Protein AF-A0A7S4JLF8-F1 (afdb_monomer_lite)

Structure (mmCIF, N/CA/C/O backbone):
data_AF-A0A7S4JLF8-F1
#
_entry.id   AF-A0A7S4JLF8-F1
#
loop_
_atom_site.group_PDB
_atom_site.id
_atom_site.type_symbol
_atom_site.label_atom_id
_atom_site.label_alt_id
_atom_site.label_comp_id
_atom_site.label_asym_id
_atom_site.label_entity_id
_atom_site.label_seq_id
_atom_site.pdbx_PDB_ins_code
_atom_site.Cartn_x
_atom_site.Cartn_y
_atom_site.Cartn_z
_atom_site.occupancy
_atom_site.B_iso_or_equiv
_atom_site.auth_seq_id
_atom_site.auth_comp_id
_atom_site.auth_asym_id
_atom_site.auth_atom_id
_atom_site.pdbx_PDB_model_num
ATOM 1 N N . MET A 1 1 ? -6.163 5.816 18.951 1.00 64.12 1 MET A N 1
ATOM 2 C CA . MET A 1 1 ? -6.573 6.235 17.585 1.00 64.12 1 MET A CA 1
ATOM 3 C C . MET A 1 1 ? -5.531 7.131 16.908 1.00 64.12 1 MET A C 1
ATOM 5 O O . MET A 1 1 ? -5.159 6.844 15.779 1.00 64.12 1 MET A O 1
ATOM 9 N N . VAL A 1 2 ? -4.998 8.147 17.600 1.00 71.62 2 VAL A N 1
ATOM 10 C CA . VAL A 1 2 ? -3.956 9.062 17.079 1.00 71.62 2 VAL A CA 1
ATOM 11 C C . VAL A 1 2 ? -2.697 8.337 16.573 1.00 71.62 2 VAL A C 1
ATOM 13 O O . VAL A 1 2 ? -2.230 8.627 15.476 1.00 71.62 2 VAL A O 1
ATOM 16 N N . GLN A 1 3 ? -2.211 7.322 17.299 1.00 75.50 3 GLN A N 1
ATOM 17 C CA . GLN A 1 3 ? -1.030 6.534 16.907 1.00 75.50 3 GLN A CA 1
ATOM 18 C C . GLN A 1 3 ? -1.170 5.860 15.529 1.00 75.50 3 GLN A C 1
ATOM 20 O O . GLN A 1 3 ? -0.199 5.786 14.782 1.00 75.50 3 GLN A O 1
ATOM 25 N N . ARG A 1 4 ? -2.385 5.429 15.153 1.00 78.56 4 ARG A N 1
ATOM 26 C CA . ARG A 1 4 ? -2.659 4.833 13.834 1.00 78.56 4 ARG A CA 1
ATOM 27 C C . ARG A 1 4 ? -2.454 5.851 12.713 1.00 78.56 4 ARG A C 1
ATOM 29 O O . ARG A 1 4 ? -1.849 5.534 11.699 1.00 78.56 4 ARG A O 1
ATOM 36 N N . PHE A 1 5 ? -2.948 7.075 12.899 1.00 83.06 5 PHE A N 1
ATOM 37 C CA . PHE A 1 5 ? -2.795 8.140 11.909 1.00 83.06 5 PHE A CA 1
ATOM 38 C C . PHE A 1 5 ? -1.334 8.575 11.772 1.00 83.06 5 PHE A C 1
ATOM 40 O O . PHE A 1 5 ? -0.860 8.717 10.650 1.00 83.06 5 PHE A O 1
ATOM 47 N N . ALA A 1 6 ? -0.606 8.697 12.885 1.00 83.31 6 ALA A N 1
ATOM 48 C CA . ALA A 1 6 ? 0.820 9.018 12.865 1.00 83.31 6 ALA A CA 1
ATOM 49 C C . ALA A 1 6 ? 1.645 7.941 12.137 1.00 83.31 6 ALA A C 1
ATOM 51 O O . ALA A 1 6 ? 2.430 8.264 11.249 1.00 83.31 6 ALA A O 1
ATOM 52 N N . SER A 1 7 ? 1.417 6.660 12.453 1.00 86.69 7 SER A N 1
ATOM 53 C CA . SER A 1 7 ? 2.091 5.542 11.781 1.00 86.69 7 SER A CA 1
ATOM 54 C C . SER A 1 7 ? 1.806 5.523 10.276 1.00 86.69 7 SER A C 1
ATOM 56 O O . SER A 1 7 ? 2.741 5.414 9.484 1.00 86.69 7 SER A O 1
ATOM 58 N N . ASN A 1 8 ? 0.547 5.724 9.877 1.00 87.81 8 ASN A N 1
ATOM 59 C CA . ASN A 1 8 ? 0.170 5.798 8.467 1.00 87.81 8 ASN A CA 1
ATOM 60 C C . ASN A 1 8 ? 0.845 6.976 7.749 1.00 87.81 8 ASN A C 1
ATOM 62 O O . ASN A 1 8 ? 1.339 6.797 6.642 1.00 87.81 8 ASN A O 1
ATOM 66 N N . MET A 1 9 ? 0.905 8.166 8.359 1.00 88.69 9 MET A N 1
ATOM 67 C CA . MET A 1 9 ? 1.581 9.320 7.748 1.00 88.69 9 MET A CA 1
ATOM 68 C C . MET A 1 9 ? 3.075 9.062 7.542 1.00 88.69 9 MET A C 1
ATOM 70 O O . MET A 1 9 ? 3.583 9.330 6.457 1.00 88.69 9 MET A O 1
ATOM 74 N N . VAL A 1 10 ? 3.765 8.512 8.547 1.00 90.31 10 VAL A N 1
ATOM 75 C CA . VAL A 1 10 ? 5.198 8.186 8.445 1.00 90.31 10 VAL A CA 1
ATOM 76 C C . VAL A 1 10 ? 5.435 7.146 7.354 1.00 90.31 10 VAL A C 1
ATOM 78 O O . VAL A 1 10 ? 6.298 7.339 6.502 1.00 90.31 10 VAL A O 1
ATOM 81 N N . PHE A 1 11 ? 4.642 6.075 7.337 1.00 90.44 11 PHE A N 1
ATOM 82 C CA . PHE A 1 11 ? 4.745 5.033 6.321 1.00 90.44 11 PHE A CA 1
ATOM 83 C C . PHE A 1 11 ? 4.559 5.592 4.902 1.00 90.44 11 PHE A C 1
ATOM 85 O O . PHE A 1 11 ? 5.391 5.358 4.027 1.00 90.44 11 PHE A O 1
ATOM 92 N N . MET A 1 12 ? 3.516 6.396 4.684 1.00 92.50 12 MET A N 1
ATOM 93 C CA . MET A 1 12 ? 3.249 6.992 3.373 1.00 92.50 12 MET A CA 1
ATOM 94 C C . MET A 1 12 ? 4.298 8.032 2.967 1.00 92.50 12 MET A C 1
ATOM 96 O O . MET A 1 12 ? 4.613 8.143 1.786 1.00 92.50 12 MET A O 1
ATOM 100 N N . ALA A 1 13 ? 4.877 8.766 3.922 1.00 91.44 13 ALA A N 1
ATOM 101 C CA . ALA A 1 13 ? 5.979 9.686 3.654 1.00 91.44 13 ALA A CA 1
ATOM 102 C C . ALA A 1 13 ? 7.255 8.947 3.213 1.00 91.44 13 ALA A C 1
ATOM 104 O O . ALA A 1 13 ? 7.956 9.426 2.324 1.00 91.44 13 ALA A O 1
ATOM 105 N N . LEU A 1 14 ? 7.538 7.770 3.783 1.00 93.12 14 LEU A N 1
ATOM 106 C CA . LEU A 1 14 ? 8.664 6.925 3.366 1.00 93.12 14 LEU A CA 1
ATOM 107 C C . LEU A 1 14 ? 8.467 6.350 1.955 1.00 93.12 14 LEU A C 1
ATOM 109 O O . LEU A 1 14 ? 9.414 6.336 1.165 1.00 93.12 14 LEU A O 1
ATOM 113 N N . LEU A 1 15 ? 7.246 5.914 1.623 1.00 92.44 15 LEU A N 1
ATOM 114 C CA . LEU A 1 15 ? 6.911 5.477 0.263 1.00 92.44 15 LEU A CA 1
ATOM 115 C C . LEU A 1 15 ? 7.061 6.625 -0.736 1.00 92.44 15 LEU A C 1
ATOM 117 O O . LEU A 1 15 ? 7.763 6.477 -1.731 1.00 92.44 15 LEU A O 1
ATOM 121 N N . LEU A 1 16 ? 6.505 7.797 -0.419 1.00 94.12 16 LEU A N 1
ATOM 122 C CA . LEU A 1 16 ? 6.650 8.989 -1.251 1.00 94.12 16 LEU A CA 1
ATOM 123 C C . LEU A 1 16 ? 8.121 9.378 -1.441 1.00 94.12 16 LEU A C 1
ATOM 125 O O . LEU A 1 16 ? 8.534 9.700 -2.551 1.00 94.12 16 LEU A O 1
ATOM 129 N N . GLY A 1 17 ? 8.923 9.334 -0.373 1.00 94.75 17 GLY A N 1
ATOM 130 C CA . GLY A 1 17 ? 10.359 9.600 -0.443 1.00 94.75 17 GLY A CA 1
ATOM 131 C C . GLY A 1 17 ? 11.084 8.632 -1.379 1.00 94.75 17 GLY A C 1
ATOM 132 O O . GLY A 1 17 ? 11.958 9.051 -2.135 1.00 94.75 17 GLY A O 1
ATOM 133 N N . SER A 1 18 ? 10.680 7.362 -1.377 1.00 93.81 18 SER A N 1
ATOM 134 C CA . SER A 1 18 ? 11.224 6.332 -2.267 1.00 93.81 18 SER A CA 1
ATOM 135 C C . SER A 1 18 ? 10.820 6.570 -3.726 1.00 93.81 18 SER A C 1
ATOM 137 O O . SER A 1 18 ? 11.680 6.523 -4.605 1.00 93.81 18 SER A O 1
ATOM 139 N N . ASP A 1 19 ? 9.551 6.901 -3.981 1.00 94.19 19 ASP A N 1
ATOM 140 C CA . ASP A 1 19 ? 9.057 7.230 -5.324 1.00 94.19 19 ASP A CA 1
ATOM 141 C C . ASP A 1 19 ? 9.796 8.451 -5.905 1.00 94.19 19 ASP A C 1
ATOM 143 O O . ASP A 1 19 ? 10.286 8.416 -7.036 1.00 94.19 19 ASP A O 1
ATOM 147 N N .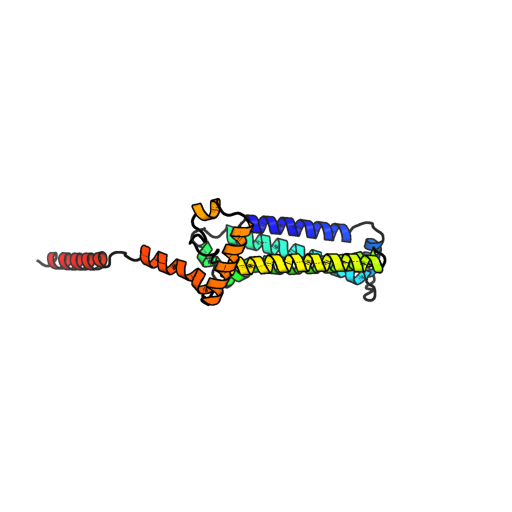 VAL A 1 20 ? 9.950 9.516 -5.104 1.00 95.12 20 VAL A N 1
ATOM 148 C CA . VAL A 1 20 ? 10.709 10.725 -5.474 1.00 95.12 20 VAL A CA 1
ATOM 149 C C . VAL A 1 20 ? 12.173 10.379 -5.744 1.00 95.12 20 VAL A C 1
ATOM 151 O O . VAL A 1 20 ? 12.736 10.825 -6.746 1.00 95.12 20 VAL A O 1
ATOM 154 N N . ALA A 1 21 ? 12.796 9.569 -4.886 1.00 94.56 21 ALA A N 1
ATOM 155 C CA . ALA A 1 21 ? 14.187 9.167 -5.057 1.00 94.56 21 ALA A CA 1
ATOM 156 C C . ALA A 1 21 ? 14.403 8.395 -6.365 1.00 94.56 21 ALA A C 1
ATOM 158 O O . ALA A 1 21 ? 15.374 8.666 -7.070 1.00 94.56 21 ALA A O 1
ATOM 159 N N . VAL A 1 22 ? 13.502 7.479 -6.732 1.00 93.19 22 VAL A N 1
ATOM 160 C CA . VAL A 1 22 ? 13.600 6.734 -7.998 1.00 93.19 22 VAL A CA 1
ATOM 161 C C . VAL A 1 22 ? 13.336 7.633 -9.201 1.00 93.19 22 VAL A C 1
ATOM 163 O O . VAL A 1 22 ? 14.097 7.578 -10.175 1.00 93.19 22 VAL A O 1
ATOM 166 N N . LEU A 1 23 ? 12.313 8.490 -9.127 1.00 92.25 23 LEU A N 1
ATOM 167 C CA . LEU A 1 23 ? 11.948 9.384 -10.223 1.00 92.25 23 LEU A CA 1
ATOM 168 C C . LEU A 1 23 ? 13.054 10.391 -10.544 1.00 92.25 23 LEU A C 1
ATOM 170 O O . LEU A 1 23 ? 13.269 10.679 -11.719 1.00 92.25 23 LEU A O 1
ATOM 174 N N . PHE A 1 24 ? 13.767 10.899 -9.536 1.00 93.44 24 PHE A N 1
ATOM 175 C CA . PHE A 1 24 ? 14.836 11.896 -9.697 1.00 93.44 24 PHE A CA 1
ATOM 176 C C . PHE A 1 24 ? 16.252 11.323 -9.564 1.00 93.44 24 PHE A C 1
ATOM 178 O O . PHE A 1 24 ? 17.228 12.073 -9.581 1.00 93.44 24 PHE A O 1
ATOM 185 N N . SER A 1 25 ? 16.396 10.000 -9.480 1.00 94.12 25 SER A N 1
ATOM 186 C CA . SER A 1 25 ? 17.711 9.362 -9.464 1.00 94.12 25 SER A CA 1
ATOM 187 C C . SER A 1 25 ? 18.467 9.648 -10.774 1.00 94.12 25 SER A C 1
ATOM 189 O O . SER A 1 25 ? 17.873 9.548 -11.856 1.00 94.12 25 SER A O 1
ATOM 191 N N . PRO A 1 26 ? 19.777 9.959 -10.721 1.00 92.69 26 PRO A N 1
ATOM 192 C CA . PRO A 1 26 ? 20.621 10.123 -11.906 1.00 92.69 26 PRO A CA 1
ATOM 193 C C . PRO A 1 26 ? 21.027 8.780 -12.542 1.00 92.69 26 PRO A C 1
ATOM 195 O O . PRO A 1 26 ? 21.916 8.737 -13.389 1.00 92.69 26 PRO A O 1
ATOM 198 N N . SER A 1 27 ? 20.424 7.663 -12.122 1.00 91.88 27 SER A N 1
ATOM 199 C CA . SER A 1 27 ? 20.689 6.355 -12.720 1.00 91.88 27 SER A CA 1
ATOM 200 C C . SER A 1 27 ? 20.228 6.294 -14.183 1.00 91.88 27 SER A C 1
ATOM 202 O O . SER A 1 27 ? 19.223 6.901 -14.552 1.00 91.88 27 SER A O 1
ATOM 204 N N . ASN A 1 28 ? 20.944 5.525 -15.010 1.00 91.25 28 ASN A N 1
ATOM 205 C CA . ASN A 1 28 ? 20.617 5.352 -16.429 1.00 91.25 28 ASN A CA 1
ATOM 206 C C . ASN A 1 28 ? 19.163 4.854 -16.649 1.00 91.25 28 ASN A C 1
ATOM 208 O O . ASN A 1 28 ? 18.444 5.491 -17.416 1.00 91.25 28 ASN A O 1
ATOM 212 N N . PRO A 1 29 ? 18.656 3.837 -15.914 1.00 90.69 29 PRO A N 1
ATOM 213 C CA . PRO A 1 29 ? 17.257 3.414 -16.034 1.00 90.69 29 PRO A CA 1
ATOM 214 C C . PRO A 1 29 ? 16.250 4.533 -15.728 1.00 90.69 29 PRO A C 1
ATOM 216 O O . PRO A 1 29 ? 15.287 4.717 -16.469 1.00 90.69 29 PRO A O 1
ATOM 219 N N . SER A 1 30 ? 16.486 5.323 -14.674 1.00 91.00 30 SER A N 1
ATOM 220 C CA . SER A 1 30 ? 15.607 6.444 -14.315 1.00 91.00 30 SER A CA 1
ATOM 221 C C . SER A 1 30 ? 15.634 7.569 -15.355 1.00 91.00 30 SER A C 1
ATOM 223 O O . SER A 1 30 ? 14.601 8.177 -15.624 1.00 91.00 30 SER A O 1
ATOM 225 N N . GLU A 1 31 ? 16.792 7.855 -15.952 1.00 93.88 31 GLU A N 1
ATOM 226 C CA . GLU A 1 31 ? 16.917 8.860 -17.013 1.00 93.88 31 GLU A CA 1
ATOM 227 C C . GLU A 1 31 ? 16.198 8.414 -18.294 1.00 93.88 31 GLU A C 1
ATOM 229 O O . GLU A 1 31 ? 15.399 9.179 -18.833 1.00 93.88 31 GLU A O 1
ATOM 234 N N . ILE A 1 32 ? 16.388 7.161 -18.729 1.00 93.12 32 ILE A N 1
ATOM 235 C CA . ILE A 1 32 ? 15.659 6.590 -19.874 1.00 93.12 32 ILE A CA 1
ATOM 236 C C . ILE A 1 32 ? 14.152 6.649 -19.616 1.00 93.12 32 ILE A C 1
ATOM 238 O O . ILE A 1 32 ? 13.405 7.140 -20.457 1.00 93.12 32 ILE A O 1
ATOM 242 N N . MET A 1 33 ? 13.702 6.221 -18.437 1.00 94.62 33 MET A N 1
ATOM 243 C CA . MET A 1 33 ? 12.299 6.292 -18.026 1.00 94.62 33 MET A CA 1
ATOM 244 C C . MET A 1 33 ? 11.728 7.714 -18.153 1.00 94.62 33 MET A C 1
ATOM 246 O O . MET A 1 33 ? 10.672 7.898 -18.765 1.00 94.62 33 MET A O 1
ATOM 250 N N . ARG A 1 34 ? 12.432 8.737 -17.641 1.00 94.25 34 ARG A N 1
ATOM 251 C CA . ARG A 1 34 ? 12.020 10.147 -17.781 1.00 94.25 34 ARG A CA 1
ATOM 252 C C . ARG A 1 34 ? 11.956 10.585 -19.244 1.00 94.25 34 ARG A C 1
ATOM 254 O O . ARG A 1 34 ? 10.983 11.220 -19.645 1.00 94.25 34 ARG A O 1
ATOM 261 N N . GLN A 1 35 ? 12.952 10.228 -20.051 1.00 95.19 35 GLN A N 1
ATOM 262 C CA . GLN A 1 35 ? 12.983 10.577 -21.473 1.00 95.19 35 GLN A CA 1
ATOM 263 C C . GLN A 1 35 ? 11.827 9.930 -22.245 1.00 95.19 35 GLN A C 1
ATOM 265 O O . GLN A 1 35 ? 11.167 10.610 -23.030 1.00 95.19 35 GLN A O 1
ATOM 270 N N . ARG A 1 36 ? 11.520 8.652 -21.985 1.00 94.06 36 ARG A N 1
ATOM 271 C CA . ARG A 1 36 ? 10.393 7.944 -22.619 1.00 94.06 36 ARG A CA 1
ATOM 272 C C . ARG A 1 36 ? 9.039 8.517 -22.209 1.00 94.06 36 ARG A C 1
ATOM 274 O O . ARG A 1 36 ? 8.147 8.597 -23.053 1.00 94.06 36 ARG A O 1
ATOM 281 N N . LEU A 1 37 ? 8.893 8.959 -20.956 1.00 92.12 37 LEU A N 1
ATOM 282 C CA . LEU A 1 37 ? 7.710 9.695 -20.498 1.00 92.12 37 LEU A CA 1
ATOM 283 C C . LEU A 1 37 ? 7.517 11.003 -21.273 1.00 92.12 37 LEU A C 1
ATOM 285 O O . LEU A 1 37 ? 6.412 11.269 -21.740 1.00 92.12 37 LEU A O 1
ATOM 289 N N . VAL A 1 38 ? 8.584 11.789 -21.445 1.00 95.62 38 VAL A N 1
ATOM 290 C CA . VAL A 1 38 ? 8.546 13.051 -22.206 1.00 95.62 38 VAL A CA 1
ATOM 291 C C . VAL A 1 38 ? 8.262 12.802 -23.690 1.00 95.62 38 VAL A C 1
ATOM 293 O O . VAL A 1 38 ? 7.506 13.551 -24.303 1.00 95.62 38 VAL A O 1
ATOM 296 N N . ALA A 1 39 ? 8.832 11.740 -24.260 1.00 95.25 39 ALA A N 1
ATOM 297 C CA . ALA A 1 39 ? 8.641 11.366 -25.658 1.00 95.25 39 ALA A CA 1
ATOM 298 C C . ALA A 1 39 ? 7.259 10.750 -25.957 1.00 95.25 39 ALA A C 1
ATOM 300 O O . ALA A 1 39 ? 6.879 10.654 -27.122 1.00 95.25 39 ALA A O 1
ATOM 301 N N . GLY A 1 40 ? 6.499 10.330 -24.937 1.00 92.75 40 GLY A N 1
ATOM 302 C CA . GLY A 1 40 ? 5.184 9.704 -25.118 1.00 92.75 40 GLY A CA 1
ATOM 303 C C . GLY A 1 40 ? 5.242 8.287 -25.703 1.00 92.75 40 GLY A C 1
ATOM 304 O O . GLY A 1 40 ? 4.314 7.850 -26.381 1.00 92.75 40 GLY A O 1
ATOM 305 N N . GLU A 1 41 ? 6.326 7.544 -25.468 1.00 92.69 41 GLU A N 1
ATOM 306 C CA . GLU A 1 41 ? 6.532 6.216 -26.060 1.00 92.69 41 GLU A CA 1
ATOM 307 C C . GLU A 1 41 ? 5.807 5.095 -25.295 1.00 92.69 41 GLU A C 1
ATOM 309 O O . GLU A 1 41 ? 6.419 4.274 -24.604 1.00 92.69 41 GLU A O 1
ATOM 314 N N . HIS A 1 42 ? 4.487 5.013 -25.474 1.00 92.69 42 HIS A N 1
ATOM 315 C CA . HIS A 1 42 ? 3.600 4.067 -24.778 1.00 92.69 42 HIS A CA 1
ATOM 316 C C . HIS A 1 42 ? 3.914 2.572 -24.991 1.00 92.69 42 HIS A C 1
ATOM 318 O O . HIS A 1 42 ? 3.386 1.726 -24.273 1.00 92.69 42 HIS A O 1
ATOM 324 N N . GLY A 1 43 ? 4.740 2.221 -25.980 1.00 92.44 43 GLY A N 1
ATOM 325 C CA . GLY A 1 43 ? 5.117 0.831 -26.267 1.00 92.44 43 GLY A CA 1
ATOM 326 C C . GLY A 1 43 ? 6.236 0.282 -25.378 1.00 92.44 43 GLY A C 1
ATOM 327 O O . GLY A 1 43 ? 6.504 -0.916 -25.416 1.00 92.44 43 GLY A O 1
ATOM 328 N N . THR A 1 44 ? 6.905 1.135 -24.598 1.00 93.25 44 THR A N 1
ATOM 329 C CA . THR A 1 44 ? 8.076 0.743 -23.801 1.00 93.25 44 THR A CA 1
ATOM 330 C C . THR A 1 44 ? 7.700 0.444 -22.355 1.00 93.25 44 THR A C 1
ATOM 332 O O . THR A 1 44 ? 6.844 1.107 -21.768 1.00 93.25 44 THR A O 1
ATOM 335 N N . LEU A 1 45 ? 8.356 -0.550 -21.754 1.00 91.94 45 LEU A N 1
ATOM 336 C CA . LEU A 1 45 ? 8.146 -0.882 -20.343 1.00 91.94 45 LEU A CA 1
ATOM 337 C C . LEU A 1 45 ? 8.621 0.259 -19.426 1.00 91.94 45 LEU A C 1
ATOM 339 O O . LEU A 1 45 ? 7.990 0.520 -18.403 1.00 91.94 45 LEU A O 1
ATOM 343 N N . ASP A 1 46 ? 9.653 0.997 -19.847 1.00 93.56 46 ASP A N 1
ATOM 344 C CA . ASP A 1 46 ? 10.157 2.190 -19.161 1.00 93.56 46 ASP A CA 1
ATOM 345 C C . ASP A 1 46 ? 9.082 3.280 -19.034 1.00 93.56 46 ASP A C 1
ATOM 347 O O . ASP A 1 46 ? 8.915 3.856 -17.960 1.00 93.56 46 ASP A O 1
ATOM 351 N N . PHE A 1 47 ? 8.293 3.526 -20.090 1.00 93.56 47 PHE A N 1
ATOM 352 C CA . PHE A 1 47 ? 7.182 4.483 -20.037 1.00 93.56 47 PHE A CA 1
ATOM 353 C C . PHE A 1 47 ? 6.162 4.102 -18.957 1.00 93.56 47 PHE A C 1
ATOM 355 O O . PHE A 1 47 ? 5.774 4.939 -18.140 1.00 93.56 47 PHE A O 1
ATOM 362 N N . TRP A 1 48 ? 5.744 2.833 -18.927 1.00 93.75 48 TRP A N 1
ATOM 363 C CA . TRP A 1 48 ? 4.760 2.356 -17.954 1.00 93.75 48 TRP A CA 1
ATOM 364 C C . TRP A 1 48 ? 5.303 2.384 -16.529 1.00 93.75 48 TRP A C 1
ATOM 366 O O . TRP A 1 48 ? 4.590 2.824 -15.628 1.00 93.75 48 TRP A O 1
ATOM 376 N N . ALA A 1 49 ? 6.562 1.988 -16.320 1.00 93.12 49 ALA A N 1
ATOM 377 C CA . ALA A 1 49 ? 7.213 2.091 -15.017 1.00 93.12 49 ALA A CA 1
ATOM 378 C C . ALA A 1 49 ? 7.193 3.540 -14.507 1.00 93.12 49 ALA A C 1
ATOM 380 O O . ALA A 1 49 ? 6.734 3.795 -13.393 1.00 93.12 49 ALA A O 1
ATOM 381 N N . GLY A 1 50 ? 7.580 4.498 -15.354 1.00 91.81 50 GLY A N 1
ATOM 382 C CA . GLY A 1 50 ? 7.552 5.918 -15.012 1.00 91.81 50 GLY A CA 1
ATOM 383 C C . GLY A 1 50 ? 6.149 6.449 -14.722 1.00 91.81 50 GLY A C 1
ATOM 384 O O . GLY A 1 50 ? 5.955 7.192 -13.760 1.00 91.81 50 GLY A O 1
ATOM 385 N N . LEU A 1 51 ? 5.149 6.035 -15.504 1.00 93.94 51 LEU A N 1
ATOM 386 C CA . LEU A 1 51 ? 3.763 6.446 -15.292 1.00 93.94 51 LEU A CA 1
ATOM 387 C C . LEU A 1 51 ? 3.238 5.948 -13.939 1.00 93.94 51 LEU A C 1
ATOM 389 O O . LEU A 1 51 ? 2.636 6.722 -13.192 1.00 93.94 51 LEU A O 1
ATOM 393 N N . PHE A 1 52 ? 3.487 4.681 -13.596 1.00 94.06 52 PHE A N 1
ATOM 394 C CA . PHE A 1 52 ? 3.051 4.121 -12.316 1.00 94.06 52 PHE A CA 1
ATOM 395 C C . PHE A 1 52 ? 3.801 4.712 -11.113 1.00 94.06 52 PHE A C 1
ATOM 397 O O . PHE A 1 52 ? 3.185 4.847 -10.055 1.00 94.06 52 PHE A O 1
ATOM 404 N N . VAL A 1 53 ? 5.064 5.137 -11.262 1.00 94.25 53 VAL A N 1
ATOM 405 C CA . VAL A 1 53 ? 5.766 5.931 -10.233 1.00 94.25 53 VAL A CA 1
ATOM 406 C C . VAL A 1 53 ? 5.036 7.258 -9.997 1.00 94.25 53 VAL A C 1
ATOM 408 O O . VAL A 1 53 ? 4.718 7.589 -8.856 1.00 94.25 53 VAL A O 1
ATOM 411 N N . CYS A 1 54 ? 4.675 7.991 -11.055 1.00 94.44 54 CYS A N 1
ATOM 412 C CA . CYS A 1 54 ? 3.927 9.249 -10.928 1.00 94.44 54 CYS A CA 1
ATOM 413 C C . CYS A 1 54 ? 2.546 9.054 -10.273 1.00 94.44 54 CYS A C 1
ATOM 415 O O . CYS A 1 54 ? 2.151 9.837 -9.404 1.00 94.44 54 CYS A O 1
ATOM 417 N N . ILE A 1 55 ? 1.818 7.998 -10.655 1.00 94.62 55 ILE A N 1
ATOM 418 C CA . ILE A 1 55 ? 0.533 7.635 -10.034 1.00 94.62 55 ILE A CA 1
ATOM 419 C C . ILE A 1 55 ? 0.736 7.290 -8.550 1.00 94.62 55 ILE A C 1
ATOM 421 O O . ILE A 1 55 ? -0.030 7.761 -7.708 1.00 94.62 55 ILE A O 1
ATOM 425 N N . SER A 1 56 ? 1.782 6.526 -8.215 1.00 94.88 56 SER A N 1
ATOM 426 C CA . SER A 1 56 ? 2.132 6.169 -6.833 1.00 94.88 56 SER A CA 1
ATOM 427 C C . SER A 1 56 ? 2.402 7.409 -5.979 1.00 94.88 56 SER A C 1
ATOM 429 O O . SER A 1 56 ? 1.810 7.554 -4.906 1.00 94.88 56 SER A O 1
ATOM 431 N N . MET A 1 57 ? 3.183 8.366 -6.494 1.00 93.75 57 MET A N 1
ATOM 432 C CA . MET A 1 57 ? 3.444 9.640 -5.815 1.00 93.75 57 MET A CA 1
ATOM 433 C C . MET A 1 57 ? 2.153 10.410 -5.529 1.00 93.75 57 MET A C 1
ATOM 435 O O . MET A 1 57 ? 1.940 10.879 -4.408 1.00 93.75 57 MET A O 1
ATOM 439 N N . PHE A 1 58 ? 1.274 10.524 -6.528 1.00 95.38 58 PHE A N 1
ATOM 440 C CA . PHE A 1 58 ? -0.006 11.211 -6.375 1.00 95.38 58 PHE A CA 1
ATOM 441 C C . PHE A 1 58 ? -0.889 10.535 -5.318 1.00 95.38 58 PHE A C 1
ATOM 443 O O . PHE A 1 58 ? -1.407 11.206 -4.423 1.00 95.38 58 PHE A O 1
ATOM 450 N N . LEU A 1 59 ? -1.008 9.204 -5.360 1.00 93.44 59 LEU A N 1
ATOM 451 C CA . LEU A 1 59 ? -1.763 8.441 -4.365 1.00 93.44 59 LEU A CA 1
ATOM 452 C C . LEU A 1 59 ? -1.174 8.597 -2.958 1.00 93.44 59 LEU A C 1
ATOM 454 O O . LEU A 1 59 ? -1.936 8.736 -1.996 1.00 93.44 59 LEU A O 1
ATOM 458 N N . CYS A 1 60 ? 0.154 8.636 -2.818 1.00 92.31 60 CYS A N 1
ATOM 459 C CA . CYS A 1 60 ? 0.803 8.887 -1.534 1.00 92.31 60 CYS A CA 1
ATOM 460 C C . CYS A 1 60 ? 0.457 10.275 -0.979 1.00 92.31 60 CYS A C 1
ATOM 462 O O . CYS A 1 60 ? 0.066 10.383 0.185 1.00 92.31 60 CYS A O 1
ATOM 464 N N . LEU A 1 61 ? 0.506 11.321 -1.810 1.00 93.00 61 LEU A N 1
ATOM 465 C CA . LEU A 1 61 ? 0.108 12.679 -1.418 1.00 93.00 61 LEU A CA 1
ATOM 466 C C . LEU A 1 61 ? -1.369 12.749 -1.009 1.00 93.00 61 LEU A C 1
ATOM 468 O O . LEU A 1 61 ? -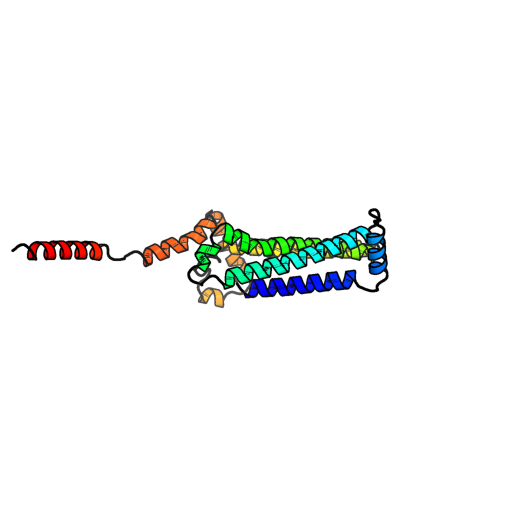1.685 13.261 0.067 1.00 93.00 61 LEU A O 1
ATOM 472 N N . CYS A 1 62 ? -2.273 12.178 -1.812 1.00 93.25 62 CYS A N 1
ATOM 473 C CA . CYS A 1 62 ? -3.695 12.093 -1.472 1.00 93.25 62 CYS A CA 1
ATOM 474 C C . CYS A 1 62 ? -3.923 11.355 -0.150 1.00 93.25 62 CYS A C 1
ATOM 476 O O . CYS A 1 62 ? -4.770 11.757 0.647 1.00 93.25 62 CYS A O 1
ATOM 478 N N . THR A 1 63 ? -3.152 10.300 0.107 1.00 91.50 63 THR A N 1
ATOM 479 C CA . THR A 1 63 ? -3.243 9.532 1.349 1.00 91.50 63 THR A CA 1
ATOM 480 C C . THR A 1 63 ? -2.788 10.341 2.555 1.00 91.50 63 THR A C 1
ATOM 482 O O . THR A 1 63 ? -3.466 10.325 3.584 1.00 91.50 63 THR A O 1
ATOM 485 N N . ILE A 1 64 ? -1.664 11.053 2.450 1.00 91.12 64 ILE A N 1
ATOM 486 C CA . ILE A 1 64 ? -1.159 11.916 3.524 1.00 91.12 64 ILE A CA 1
ATOM 487 C C . ILE A 1 64 ? -2.200 12.991 3.849 1.00 91.12 64 ILE A C 1
ATOM 489 O O . ILE A 1 64 ? -2.564 13.149 5.015 1.00 91.12 64 ILE A O 1
ATOM 493 N N . LEU A 1 65 ? -2.754 13.650 2.825 1.00 92.75 65 LEU A N 1
ATOM 494 C CA . LEU A 1 65 ? -3.815 14.646 2.989 1.00 92.75 65 LEU A CA 1
ATOM 495 C C . LEU A 1 65 ? -5.062 14.046 3.648 1.00 92.75 65 LEU A C 1
ATOM 497 O O . LEU A 1 65 ? -5.520 14.562 4.663 1.00 92.75 65 LEU A O 1
ATOM 501 N N . ALA A 1 66 ? -5.570 12.917 3.145 1.00 91.19 66 ALA A N 1
ATOM 502 C CA . ALA A 1 66 ? -6.740 12.253 3.719 1.00 91.19 66 ALA A CA 1
ATOM 503 C C . ALA A 1 66 ? -6.508 11.833 5.181 1.00 91.19 66 ALA A C 1
ATOM 505 O O . ALA A 1 66 ? -7.392 11.989 6.023 1.00 91.19 66 ALA A O 1
ATOM 506 N N . THR A 1 67 ? -5.315 11.325 5.498 1.00 89.94 67 THR A N 1
ATOM 507 C CA . THR A 1 67 ? -4.932 10.908 6.855 1.00 89.94 67 THR A CA 1
ATOM 508 C C . THR A 1 67 ? -4.858 12.112 7.792 1.00 89.94 67 THR A C 1
ATOM 510 O O . THR A 1 67 ? -5.360 12.037 8.914 1.00 89.94 67 THR A O 1
ATOM 513 N N . PHE A 1 68 ? -4.286 13.227 7.331 1.00 90.56 68 PHE A N 1
ATOM 514 C CA . PHE A 1 68 ? -4.211 14.476 8.085 1.00 90.56 68 PHE A CA 1
ATOM 515 C C . PHE A 1 68 ? -5.599 15.074 8.338 1.00 90.56 68 PHE A C 1
ATOM 517 O O . PHE A 1 68 ? -5.928 15.390 9.481 1.00 90.56 68 PHE A O 1
ATOM 524 N N . THR A 1 69 ? -6.450 15.152 7.312 1.00 90.88 69 THR A N 1
ATOM 525 C CA . THR A 1 69 ? -7.827 15.649 7.443 1.00 90.88 69 THR A CA 1
ATOM 526 C C . THR A 1 69 ? -8.654 14.773 8.383 1.00 90.88 69 THR A C 1
ATOM 528 O O . THR A 1 69 ? -9.321 15.296 9.274 1.00 90.88 69 THR A O 1
ATOM 531 N N . ALA A 1 70 ? -8.582 13.444 8.242 1.00 88.06 70 ALA A N 1
ATOM 532 C CA . ALA A 1 70 ? -9.292 12.523 9.129 1.00 88.06 70 ALA A CA 1
ATOM 533 C C . ALA A 1 70 ? -8.828 12.671 10.585 1.00 88.06 70 ALA A C 1
ATOM 535 O O . ALA A 1 70 ? -9.654 12.722 11.496 1.00 88.06 70 ALA A O 1
ATOM 536 N N . TRP A 1 71 ? -7.517 12.788 10.810 1.00 89.50 71 TRP A N 1
ATOM 537 C CA . TRP A 1 71 ? -6.964 13.024 12.140 1.00 89.50 71 TRP A CA 1
ATOM 538 C C . TRP A 1 71 ? -7.424 14.361 12.736 1.00 89.50 71 TRP A C 1
ATOM 540 O O . TRP A 1 71 ? -7.838 14.384 13.896 1.00 89.50 71 TRP A O 1
ATOM 550 N N . ALA A 1 72 ? -7.395 15.449 11.961 1.00 88.06 72 ALA A N 1
ATOM 551 C CA . ALA A 1 72 ? -7.802 16.776 12.420 1.00 88.06 72 ALA A CA 1
ATOM 552 C C . ALA A 1 72 ? -9.279 16.801 12.841 1.00 88.06 72 ALA A C 1
ATOM 554 O O . ALA A 1 72 ? -9.602 17.294 13.920 1.00 88.06 72 ALA A O 1
ATOM 555 N N . ILE A 1 73 ? -10.160 16.197 12.034 1.00 86.81 73 ILE A N 1
ATOM 556 C CA . ILE A 1 73 ? -11.590 16.089 12.350 1.00 86.81 73 ILE A CA 1
ATOM 557 C C . ILE A 1 73 ? -11.791 15.280 13.634 1.00 86.81 73 ILE A C 1
ATOM 559 O O . ILE A 1 73 ? -12.472 15.740 14.542 1.00 86.81 73 ILE A O 1
ATOM 563 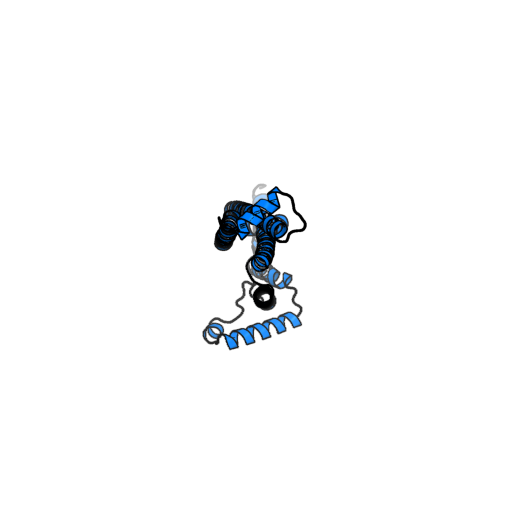N N . ILE A 1 74 ? -11.174 14.100 13.746 1.00 85.94 74 ILE A N 1
ATOM 564 C CA . ILE A 1 74 ? -11.337 13.231 14.925 1.00 85.94 74 ILE A CA 1
ATOM 565 C C . ILE A 1 74 ? -10.788 13.895 16.192 1.00 85.94 74 ILE A C 1
ATOM 567 O O . ILE A 1 74 ? -11.372 13.738 17.259 1.00 85.94 74 ILE A O 1
ATOM 571 N N . SER A 1 75 ? -9.695 14.650 16.080 1.00 86.12 75 SER A N 1
ATOM 572 C CA . SER A 1 75 ? -9.086 15.350 17.218 1.00 86.12 75 SER A CA 1
ATOM 573 C C . SER A 1 75 ? -9.909 16.553 17.687 1.00 86.12 75 SER A C 1
ATOM 575 O O . SER A 1 75 ? -9.764 16.972 18.831 1.00 86.12 75 SER A O 1
ATOM 577 N N . ALA A 1 76 ? -10.776 17.100 16.829 1.00 86.88 76 ALA A N 1
ATOM 578 C CA . ALA A 1 76 ? -11.683 18.193 17.175 1.00 86.88 76 ALA A CA 1
ATOM 579 C C . ALA A 1 76 ? -12.974 17.718 17.870 1.00 86.88 76 ALA A C 1
ATOM 581 O O . ALA A 1 76 ? -13.692 18.532 18.449 1.00 86.88 76 ALA A O 1
ATOM 582 N N . VAL A 1 77 ? -13.294 16.420 17.818 1.00 86.94 77 VAL A N 1
ATOM 583 C CA . VAL A 1 77 ? -14.499 15.869 18.452 1.00 86.94 77 VAL A CA 1
ATOM 584 C C . VAL A 1 77 ? -14.216 15.543 19.920 1.00 86.94 77 VAL A C 1
ATOM 586 O O . VAL A 1 77 ? -13.235 14.874 20.239 1.00 86.94 77 VAL A O 1
ATOM 589 N N . SER A 1 78 ? -15.093 15.985 20.829 1.00 85.31 78 SER A N 1
ATOM 590 C CA . SER A 1 78 ? -14.982 15.649 22.253 1.00 85.31 78 SER A CA 1
ATOM 591 C C . SER A 1 78 ? -15.129 14.141 22.482 1.00 85.31 78 SER A C 1
ATOM 593 O O . SER A 1 78 ? -15.900 13.472 21.792 1.00 85.31 78 SER A O 1
ATOM 595 N N . GLY A 1 79 ? -14.422 13.594 23.477 1.00 80.25 79 GLY A N 1
ATOM 596 C CA . GLY A 1 79 ? -14.457 12.156 23.781 1.00 80.25 79 GLY A CA 1
ATOM 597 C C . GLY A 1 79 ? -15.868 11.612 24.041 1.00 80.25 79 GLY A C 1
ATOM 598 O O . GLY A 1 79 ? -16.173 10.494 23.638 1.00 80.25 79 GLY A O 1
ATOM 599 N N . GLU A 1 80 ? -16.745 12.436 24.619 1.00 81.94 80 GLU A N 1
ATOM 600 C CA . GLU A 1 80 ? -18.154 12.113 24.889 1.00 81.94 80 GLU A CA 1
ATOM 601 C C . GLU A 1 80 ? -18.988 11.952 23.606 1.00 81.94 80 GLU A C 1
ATOM 603 O O . GLU A 1 80 ? -19.858 11.087 23.531 1.00 81.94 80 GLU A O 1
ATOM 608 N N . ASN A 1 81 ? -18.692 12.737 22.563 1.00 79.50 81 ASN A N 1
ATOM 609 C CA . ASN A 1 81 ? -19.432 12.725 21.296 1.00 79.50 81 ASN A CA 1
ATOM 610 C C . ASN A 1 81 ? -18.762 11.862 20.212 1.00 79.50 81 ASN A C 1
ATOM 612 O O . ASN A 1 81 ? -19.398 11.509 19.214 1.00 79.50 81 ASN A O 1
ATOM 616 N N . ALA A 1 82 ? -17.489 11.499 20.398 1.00 76.50 82 ALA A N 1
ATOM 617 C CA . ALA A 1 82 ? -16.683 10.776 19.416 1.00 76.50 82 ALA A CA 1
ATOM 618 C C . ALA A 1 82 ? -17.305 9.437 19.012 1.00 76.50 82 ALA A C 1
ATOM 620 O O . ALA A 1 82 ? -17.306 9.083 17.834 1.00 76.50 82 ALA A O 1
ATOM 621 N N . HIS A 1 83 ? -17.887 8.709 19.965 1.00 76.88 83 HIS A N 1
ATOM 622 C CA . HIS A 1 83 ? -18.522 7.420 19.693 1.00 76.88 83 HIS A CA 1
ATOM 623 C C . HIS A 1 83 ? -19.746 7.548 18.778 1.00 76.88 83 HIS A C 1
ATOM 625 O O . HIS A 1 83 ? -19.870 6.792 17.814 1.00 76.88 83 HIS A O 1
ATOM 631 N N . CYS A 1 84 ? -20.592 8.556 19.011 1.00 77.19 84 CYS A N 1
ATOM 632 C CA . CYS A 1 84 ? -21.768 8.831 18.185 1.00 77.19 84 CYS A CA 1
ATOM 633 C C . CYS A 1 84 ? -21.365 9.237 16.757 1.00 77.19 84 CYS A C 1
ATOM 635 O O . CYS A 1 84 ? -21.863 8.679 15.775 1.00 77.19 84 CYS A O 1
ATOM 637 N N . VAL A 1 85 ? -20.391 10.145 16.630 1.00 78.88 85 VAL A N 1
ATOM 638 C CA . VAL A 1 85 ? -19.914 10.634 15.327 1.00 78.88 85 VAL A CA 1
ATOM 639 C C . VAL A 1 85 ? -19.230 9.523 14.528 1.00 78.88 85 VAL A C 1
ATOM 641 O O . VAL A 1 85 ? -19.509 9.372 13.341 1.00 78.88 85 VAL A O 1
ATOM 644 N N . ILE A 1 86 ? -18.383 8.701 15.153 1.00 80.00 86 ILE A N 1
ATOM 645 C CA . ILE A 1 86 ? -17.658 7.618 14.466 1.00 80.00 86 ILE A CA 1
ATOM 646 C C . ILE A 1 86 ? -18.596 6.475 14.053 1.00 80.00 86 ILE A C 1
ATOM 648 O O . ILE A 1 86 ? -18.367 5.856 13.014 1.00 80.00 86 ILE A O 1
ATOM 652 N N . ARG A 1 87 ? -19.665 6.213 14.820 1.00 78.56 87 ARG A N 1
ATOM 653 C CA . ARG A 1 87 ? -20.689 5.215 14.458 1.00 78.56 87 ARG A CA 1
ATOM 654 C C . ARG A 1 87 ? -21.622 5.673 13.337 1.00 78.56 87 ARG A C 1
ATOM 656 O O . ARG A 1 87 ? -22.268 4.829 12.718 1.00 78.56 87 ARG A O 1
ATOM 663 N N . SER A 1 88 ? -21.702 6.973 13.055 1.00 85.75 88 SER A N 1
ATOM 664 C CA . SER A 1 88 ? -22.466 7.462 11.906 1.00 85.75 88 SER A CA 1
ATOM 665 C C . SER A 1 88 ? -21.892 6.911 10.593 1.00 85.75 88 SER A C 1
ATOM 667 O O . SER A 1 88 ? -20.683 6.716 10.461 1.00 85.75 88 SER A O 1
ATOM 669 N N . SER A 1 89 ? -22.742 6.684 9.589 1.00 85.19 89 SER A N 1
ATOM 670 C CA . SER A 1 89 ? -22.302 6.191 8.273 1.00 85.19 89 SER A CA 1
ATOM 671 C C . SER A 1 89 ? -21.246 7.102 7.635 1.00 85.19 89 SER A C 1
ATOM 673 O O . SER A 1 89 ? -20.295 6.617 7.020 1.00 85.19 89 SER A O 1
ATOM 675 N N . ILE A 1 90 ? -21.375 8.418 7.836 1.00 87.19 90 ILE A N 1
ATOM 676 C CA . ILE A 1 90 ? -20.432 9.414 7.325 1.00 87.19 90 ILE A CA 1
ATOM 677 C C . ILE A 1 90 ? -19.100 9.389 8.087 1.00 87.19 90 ILE A C 1
ATOM 679 O O . ILE A 1 90 ? -18.044 9.436 7.458 1.00 87.19 90 ILE A O 1
ATOM 683 N N . GLY A 1 91 ? -19.125 9.225 9.414 1.00 84.31 91 GLY A N 1
ATOM 684 C CA . GLY A 1 91 ? -17.920 9.079 10.236 1.00 84.31 91 GLY A CA 1
ATOM 685 C C . GLY A 1 91 ? -17.177 7.774 9.957 1.00 84.31 91 GLY A C 1
ATOM 686 O O . GLY A 1 91 ? -15.948 7.765 9.839 1.00 84.31 91 GLY A O 1
ATOM 687 N N . LEU A 1 92 ? -17.908 6.679 9.748 1.00 83.50 92 LEU A N 1
ATOM 688 C CA . LEU A 1 92 ? -17.328 5.402 9.343 1.00 83.50 92 LEU A CA 1
ATOM 689 C C . LEU A 1 92 ? -16.662 5.514 7.964 1.00 83.50 92 LEU A C 1
ATOM 691 O O . LEU A 1 92 ? -15.536 5.056 7.780 1.00 83.50 92 LEU A O 1
ATOM 695 N N . HIS A 1 93 ? -17.312 6.172 7.003 1.00 86.69 93 HIS A N 1
ATOM 696 C CA . HIS A 1 93 ? -16.714 6.392 5.689 1.00 86.69 93 HIS A CA 1
ATOM 697 C C . HIS A 1 93 ? -15.454 7.270 5.772 1.00 86.69 93 HIS A C 1
ATOM 699 O O . HIS A 1 93 ? -14.409 6.897 5.236 1.00 86.69 93 HIS A O 1
ATOM 705 N N . ALA A 1 94 ? -15.515 8.383 6.509 1.00 86.19 94 ALA A N 1
ATOM 706 C CA . ALA A 1 94 ? -14.388 9.297 6.692 1.00 86.19 94 ALA A CA 1
ATOM 707 C C . ALA A 1 94 ? -13.188 8.628 7.390 1.00 86.19 94 ALA A C 1
ATOM 709 O O . ALA A 1 94 ? -12.041 8.850 7.007 1.00 86.19 94 ALA A O 1
ATOM 710 N N . THR A 1 95 ? -13.433 7.763 8.379 1.00 84.12 95 THR A N 1
ATOM 711 C CA . THR A 1 95 ? -12.373 7.027 9.096 1.00 84.12 95 THR A CA 1
ATOM 712 C C . THR A 1 95 ? -11.762 5.886 8.278 1.00 84.12 95 THR A C 1
ATOM 714 O O . THR A 1 95 ? -10.621 5.495 8.548 1.00 84.12 95 THR A O 1
ATOM 717 N N . GLN A 1 96 ? -12.494 5.352 7.294 1.00 87.06 96 GLN A N 1
ATOM 718 C CA . GLN A 1 96 ? -12.038 4.287 6.395 1.00 87.06 96 GLN A CA 1
ATOM 719 C C . GLN A 1 96 ? -11.347 4.806 5.132 1.00 87.06 96 GLN A C 1
ATOM 721 O O . GLN A 1 96 ? -10.526 4.086 4.561 1.00 87.06 96 GLN A O 1
ATOM 726 N N . LEU A 1 97 ? -11.667 6.021 4.681 1.00 88.38 97 LEU A N 1
ATOM 727 C CA . LEU A 1 97 ? -11.131 6.584 3.442 1.00 88.38 97 LEU A CA 1
ATOM 728 C C . LEU A 1 97 ? -9.590 6.555 3.396 1.00 88.38 97 LEU A C 1
ATOM 730 O O . LEU A 1 97 ? -9.066 6.003 2.427 1.00 88.38 97 LEU A O 1
ATOM 734 N N . PRO A 1 98 ? -8.843 7.005 4.430 1.00 89.06 98 PRO A N 1
ATOM 735 C CA . PRO A 1 98 ? -7.384 6.920 4.418 1.00 89.06 98 PRO A CA 1
ATOM 736 C C . PRO A 1 98 ? -6.887 5.486 4.238 1.00 89.06 98 PRO A C 1
ATOM 738 O O . PRO A 1 98 ? -6.004 5.240 3.428 1.00 89.06 98 PRO A O 1
ATOM 741 N N . SER A 1 99 ? -7.499 4.515 4.922 1.00 87.44 99 SER A N 1
ATOM 742 C CA . SER A 1 99 ? -7.121 3.103 4.807 1.00 87.44 99 SER A CA 1
ATOM 743 C C . SER A 1 99 ? -7.321 2.553 3.394 1.00 87.44 99 SER A C 1
ATOM 745 O O . SER A 1 99 ? -6.479 1.799 2.918 1.00 87.44 99 SER A O 1
ATOM 747 N N . ARG A 1 100 ? -8.395 2.946 2.698 1.00 89.56 100 ARG A N 1
ATOM 748 C CA . ARG A 1 100 ? -8.639 2.513 1.311 1.00 89.56 100 ARG A CA 1
ATOM 749 C C . ARG A 1 100 ? -7.608 3.097 0.344 1.00 89.56 100 ARG A C 1
ATOM 751 O O . ARG A 1 100 ? -7.126 2.378 -0.527 1.00 89.56 100 ARG A O 1
ATOM 758 N N . ILE A 1 101 ? -7.248 4.370 0.515 1.00 90.75 101 ILE A N 1
ATOM 759 C CA . ILE A 1 101 ? -6.257 5.028 -0.348 1.00 90.75 101 ILE A CA 1
ATOM 760 C C . ILE A 1 101 ? -4.843 4.489 -0.059 1.00 90.75 101 ILE A C 1
ATOM 762 O O . ILE A 1 101 ? -4.112 4.234 -1.010 1.00 90.75 101 ILE A O 1
ATOM 766 N N . ILE A 1 102 ? -4.492 4.192 1.205 1.00 89.81 102 ILE A N 1
ATOM 767 C CA . ILE A 1 102 ? -3.229 3.507 1.563 1.00 89.81 102 ILE A CA 1
ATOM 768 C C . ILE A 1 102 ? -3.088 2.202 0.781 1.00 89.81 102 ILE A C 1
ATOM 770 O O . ILE A 1 102 ? -2.048 1.951 0.185 1.00 89.81 102 ILE A O 1
ATOM 774 N N . VAL A 1 103 ? -4.135 1.373 0.762 1.00 89.00 103 VAL A N 1
ATOM 775 C CA . VAL A 1 103 ? -4.109 0.094 0.038 1.00 89.00 103 VAL A CA 1
ATOM 776 C C . VAL A 1 103 ? -3.882 0.317 -1.461 1.00 89.00 103 VAL A C 1
ATOM 778 O O . VAL A 1 103 ? -3.045 -0.359 -2.056 1.00 89.00 103 VAL A O 1
ATOM 781 N N . ALA A 1 104 ? -4.561 1.297 -2.065 1.00 88.69 104 ALA A N 1
ATOM 782 C CA . ALA A 1 104 ? -4.344 1.651 -3.468 1.00 88.69 104 ALA A CA 1
ATOM 783 C C . ALA A 1 104 ? -2.905 2.132 -3.738 1.00 88.69 104 ALA A C 1
ATOM 785 O O . ALA A 1 104 ? -2.300 1.726 -4.729 1.00 88.69 104 ALA A O 1
ATOM 786 N N . ALA A 1 105 ? -2.340 2.947 -2.844 1.00 90.25 105 ALA A N 1
ATOM 787 C CA . ALA A 1 105 ? -0.968 3.429 -2.953 1.00 90.25 105 ALA A CA 1
ATOM 788 C C . ALA A 1 105 ? 0.054 2.289 -2.827 1.00 90.25 105 ALA A C 1
ATOM 790 O O . ALA A 1 105 ? 0.968 2.208 -3.640 1.00 90.25 105 ALA A O 1
ATOM 791 N N . ILE A 1 106 ? -0.140 1.356 -1.886 1.00 89.00 106 ILE A N 1
ATOM 792 C CA . ILE A 1 106 ? 0.712 0.164 -1.742 1.00 89.00 106 ILE A CA 1
ATOM 793 C C . ILE A 1 106 ? 0.672 -0.684 -3.017 1.00 89.00 106 ILE A C 1
ATOM 795 O O . ILE A 1 106 ? 1.719 -1.123 -3.488 1.00 89.00 106 ILE A O 1
ATOM 799 N N . TYR A 1 107 ? -0.506 -0.905 -3.608 1.00 89.75 107 TYR A N 1
ATOM 800 C CA . TYR A 1 107 ? -0.590 -1.659 -4.861 1.00 89.75 107 TYR A CA 1
ATOM 801 C C . TYR A 1 107 ? 0.100 -0.940 -6.017 1.00 89.75 107 TYR A C 1
ATOM 803 O O . TYR A 1 107 ? 0.855 -1.577 -6.748 1.00 89.75 107 TYR A O 1
ATOM 811 N N . SER A 1 108 ? -0.100 0.373 -6.157 1.00 90.75 108 SER A N 1
ATOM 812 C CA . SER A 1 108 ? 0.602 1.163 -7.174 1.00 90.75 108 SER A CA 1
ATOM 813 C C . SER A 1 108 ? 2.119 1.096 -6.986 1.00 90.75 108 SER A C 1
ATOM 815 O O . SER A 1 108 ? 2.842 0.931 -7.968 1.00 90.75 108 SER A O 1
ATOM 817 N N . PHE A 1 109 ? 2.587 1.156 -5.734 1.00 90.38 109 PHE A N 1
ATOM 818 C CA . PHE A 1 109 ? 3.995 1.029 -5.373 1.00 90.38 109 PHE A CA 1
ATOM 819 C C . PHE A 1 109 ? 4.576 -0.325 -5.796 1.00 90.38 109 PHE A C 1
ATOM 821 O O . PHE A 1 109 ? 5.596 -0.399 -6.476 1.00 90.38 109 PHE A O 1
ATOM 828 N N . VAL A 1 110 ? 3.887 -1.414 -5.446 1.00 89.50 110 VAL A N 1
ATOM 829 C CA . VAL A 1 110 ? 4.303 -2.776 -5.810 1.00 89.50 110 VAL A CA 1
ATOM 830 C C . VAL A 1 110 ? 4.333 -2.960 -7.328 1.00 89.50 110 VAL A C 1
ATOM 832 O O . VAL A 1 110 ? 5.278 -3.552 -7.845 1.00 89.50 110 VAL A O 1
ATOM 835 N N . VAL A 1 111 ? 3.337 -2.442 -8.054 1.00 90.44 111 VAL A N 1
ATOM 836 C CA . VAL A 1 111 ? 3.278 -2.553 -9.519 1.00 90.44 111 VAL A CA 1
ATOM 837 C C . VAL A 1 111 ? 4.482 -1.878 -10.169 1.00 90.44 111 VAL A C 1
ATOM 839 O O . VAL A 1 111 ? 5.168 -2.523 -10.965 1.00 90.44 111 VAL A O 1
ATOM 842 N N . TRP A 1 112 ? 4.780 -0.620 -9.831 1.00 92.81 112 TRP A N 1
ATOM 843 C CA . TRP A 1 112 ? 5.927 0.049 -10.448 1.00 92.81 112 TRP A CA 1
ATOM 844 C C . TRP A 1 112 ? 7.250 -0.579 -10.011 1.00 92.81 112 TRP A C 1
ATOM 846 O O . TRP A 1 112 ? 8.137 -0.726 -10.847 1.00 92.81 112 TRP A O 1
ATOM 856 N N . ALA A 1 113 ? 7.377 -1.023 -8.755 1.00 89.75 113 ALA A N 1
ATOM 857 C CA . ALA A 1 113 ? 8.585 -1.690 -8.274 1.00 89.75 113 ALA A CA 1
ATOM 858 C C . ALA A 1 113 ? 8.859 -2.992 -9.044 1.00 89.75 113 ALA A C 1
ATOM 860 O O . ALA A 1 113 ? 9.999 -3.259 -9.424 1.00 89.75 113 ALA A O 1
ATOM 861 N N . ILE A 1 114 ? 7.815 -3.776 -9.339 1.00 90.38 114 ILE A N 1
ATOM 862 C CA . ILE A 1 114 ? 7.919 -4.975 -10.181 1.00 90.38 114 ILE A CA 1
ATOM 863 C C . ILE A 1 114 ? 8.388 -4.602 -11.590 1.00 90.38 114 ILE A C 1
ATOM 865 O O . ILE A 1 114 ? 9.342 -5.200 -12.087 1.00 90.38 114 ILE A O 1
ATOM 869 N N . LEU A 1 115 ? 7.761 -3.603 -12.224 1.00 90.31 115 LEU A N 1
ATOM 870 C CA . LEU A 1 115 ? 8.170 -3.138 -13.554 1.00 90.31 115 LEU A CA 1
ATOM 871 C C . LEU A 1 115 ? 9.635 -2.683 -13.554 1.00 90.31 115 LEU A C 1
ATOM 873 O O . LEU A 1 115 ? 10.401 -3.062 -14.435 1.00 90.31 115 LEU A O 1
ATOM 877 N N . PHE A 1 116 ? 10.052 -1.949 -12.526 1.00 88.81 116 PHE A N 1
ATOM 878 C CA . PHE A 1 116 ? 11.423 -1.471 -12.391 1.00 88.81 116 PHE A CA 1
ATOM 879 C C . PHE A 1 116 ? 12.432 -2.618 -12.215 1.00 88.81 116 PHE A C 1
ATOM 881 O O . PHE A 1 116 ? 13.529 -2.564 -12.770 1.00 88.81 116 PHE A O 1
ATOM 888 N N . MET A 1 117 ? 12.059 -3.700 -11.523 1.00 88.62 117 MET A N 1
ATOM 889 C CA . MET A 1 117 ? 12.894 -4.906 -11.429 1.00 88.62 117 MET A CA 1
ATOM 890 C C . MET A 1 117 ? 13.081 -5.597 -12.784 1.00 88.62 117 MET A C 1
ATOM 892 O O . MET A 1 117 ? 14.179 -6.074 -13.065 1.00 88.62 117 MET A O 1
ATOM 896 N N . PHE A 1 118 ? 12.057 -5.612 -13.644 1.00 90.12 118 PHE A N 1
ATOM 897 C CA . PHE A 1 118 ? 12.185 -6.128 -15.014 1.00 90.12 118 PHE A CA 1
ATOM 898 C C . PHE A 1 118 ? 13.102 -5.272 -15.898 1.00 90.12 118 PHE A C 1
ATOM 900 O O . PHE A 1 118 ? 13.707 -5.811 -16.822 1.00 90.12 118 PHE A O 1
ATOM 907 N N . ILE A 1 119 ? 13.227 -3.969 -15.619 1.00 89.62 119 ILE A N 1
ATOM 908 C CA . ILE A 1 119 ? 14.181 -3.082 -16.309 1.00 89.62 119 ILE A CA 1
ATOM 909 C C . ILE A 1 119 ? 15.610 -3.343 -15.816 1.00 89.62 119 ILE A C 1
ATOM 911 O O . ILE A 1 119 ? 16.551 -3.380 -16.606 1.00 89.62 119 ILE A O 1
ATOM 915 N N . LEU A 1 120 ? 15.786 -3.504 -14.501 1.00 90.19 120 LEU A N 1
ATOM 916 C CA . LEU A 1 120 ? 17.108 -3.520 -13.875 1.00 90.19 120 LEU A CA 1
ATOM 917 C C . LEU A 1 120 ? 17.815 -4.882 -13.963 1.00 90.19 120 LEU A C 1
ATOM 919 O O . LEU A 1 120 ? 19.046 -4.942 -13.976 1.00 90.19 120 LEU A O 1
ATOM 923 N N . VAL A 1 121 ? 17.054 -5.977 -13.977 1.00 91.81 121 VAL A N 1
ATOM 924 C CA . VAL A 1 121 ? 17.569 -7.334 -13.765 1.00 91.81 121 VAL A CA 1
ATOM 925 C C . VAL A 1 121 ? 17.275 -8.223 -14.983 1.00 91.81 121 VAL A C 1
ATOM 927 O O . VAL A 1 121 ? 16.201 -8.115 -15.574 1.00 91.81 121 VAL A O 1
ATOM 930 N N . PRO A 1 122 ? 18.176 -9.158 -15.358 1.00 91.81 122 PRO A N 1
ATOM 931 C CA . PRO A 1 122 ? 17.890 -10.138 -16.402 1.00 91.81 122 PRO A CA 1
ATOM 932 C C . PRO A 1 122 ? 16.599 -10.916 -16.126 1.00 91.81 122 PRO A C 1
ATOM 934 O O . PRO A 1 122 ? 16.330 -11.305 -14.988 1.00 91.81 122 PRO A O 1
ATOM 937 N N . LEU A 1 123 ? 15.846 -11.216 -17.187 1.00 89.81 123 LEU A N 1
ATOM 938 C CA . LEU A 1 123 ? 14.482 -11.751 -17.113 1.00 89.81 123 LEU A CA 1
ATOM 939 C C . LEU A 1 123 ? 14.314 -12.932 -16.138 1.00 89.81 123 LEU A C 1
ATOM 941 O O . LEU A 1 123 ? 13.361 -12.954 -15.366 1.00 89.81 123 LEU A O 1
ATOM 945 N N . GLY A 1 124 ? 15.248 -13.891 -16.128 1.00 90.31 124 GLY A N 1
ATOM 946 C CA . GLY A 1 124 ? 15.172 -15.057 -15.237 1.00 90.31 124 GLY A CA 1
ATOM 947 C C . GLY A 1 124 ? 15.221 -14.694 -13.747 1.00 90.31 124 GLY A C 1
ATOM 948 O O . GLY A 1 124 ? 14.431 -15.204 -12.955 1.00 90.31 124 GLY A O 1
ATOM 949 N N . TRP A 1 125 ? 16.102 -13.766 -13.371 1.00 92.81 125 TRP A N 1
ATOM 950 C CA . TRP A 1 125 ? 16.224 -13.288 -11.993 1.00 92.81 125 TRP A CA 1
ATOM 951 C C . TRP A 1 125 ? 15.076 -12.351 -11.612 1.00 92.81 125 TRP A C 1
ATOM 953 O O . TRP A 1 125 ? 14.580 -12.434 -10.490 1.00 92.81 125 TRP A O 1
ATOM 963 N N . ALA A 1 126 ? 14.599 -11.522 -12.548 1.00 89.19 126 ALA A N 1
ATOM 964 C CA . ALA A 1 126 ? 13.425 -10.680 -12.331 1.00 89.19 126 ALA A CA 1
ATOM 965 C C . ALA A 1 126 ? 12.186 -11.528 -11.990 1.00 89.19 126 ALA A C 1
ATOM 967 O O . ALA A 1 126 ? 11.512 -11.254 -10.999 1.00 89.19 126 ALA A O 1
ATOM 968 N N . ILE A 1 127 ? 11.937 -12.616 -12.732 1.00 90.81 127 ILE A N 1
ATOM 969 C CA . ILE A 1 127 ? 10.826 -13.543 -12.453 1.00 90.81 127 ILE A CA 1
ATOM 970 C C . ILE A 1 127 ? 10.955 -14.156 -11.054 1.00 90.81 127 ILE A C 1
ATOM 972 O O . ILE A 1 127 ? 9.968 -14.202 -10.320 1.00 90.81 127 ILE A O 1
ATOM 976 N N . ALA A 1 128 ? 12.154 -14.599 -10.662 1.00 91.50 128 ALA A N 1
ATOM 977 C CA . ALA A 1 128 ? 12.381 -15.180 -9.339 1.00 91.50 128 ALA A CA 1
ATOM 978 C C . ALA A 1 128 ? 12.092 -14.172 -8.212 1.00 91.50 128 ALA A C 1
ATOM 980 O O . ALA A 1 128 ? 11.387 -14.503 -7.259 1.00 91.50 128 ALA A O 1
ATOM 981 N N . ILE A 1 129 ? 12.578 -12.933 -8.342 1.00 89.50 129 ILE A N 1
ATOM 982 C CA . ILE A 1 129 ? 12.325 -11.860 -7.369 1.00 89.50 129 ILE A CA 1
ATOM 983 C C . ILE A 1 129 ? 10.823 -11.576 -7.268 1.00 89.50 129 ILE A C 1
ATOM 985 O O . ILE A 1 129 ? 10.278 -11.564 -6.166 1.00 89.50 129 ILE A O 1
ATOM 989 N N . VAL A 1 130 ? 10.137 -11.424 -8.404 1.00 88.62 130 VAL A N 1
ATOM 990 C CA . VAL A 1 130 ? 8.690 -11.158 -8.444 1.00 88.62 130 VAL A CA 1
ATOM 991 C C . VAL A 1 130 ? 7.894 -12.302 -7.819 1.00 88.62 130 VAL A C 1
ATOM 993 O O . VAL A 1 130 ? 6.982 -12.050 -7.032 1.00 88.62 130 VAL A O 1
ATOM 996 N N . ALA A 1 131 ? 8.253 -13.556 -8.103 1.00 89.38 131 ALA A N 1
ATOM 997 C CA . ALA A 1 131 ? 7.609 -14.721 -7.504 1.00 89.38 131 ALA A CA 1
ATOM 998 C C . ALA A 1 131 ? 7.757 -14.724 -5.974 1.00 89.38 131 ALA A C 1
ATOM 1000 O O . ALA A 1 131 ? 6.769 -14.908 -5.261 1.00 89.38 131 ALA A O 1
ATOM 1001 N N . VAL A 1 132 ? 8.962 -14.449 -5.463 1.00 90.50 132 VAL A N 1
ATOM 1002 C CA . VAL A 1 132 ? 9.207 -14.330 -4.018 1.00 90.50 132 VAL A CA 1
ATOM 1003 C C . VAL A 1 132 ? 8.398 -13.176 -3.419 1.00 90.50 132 VAL A C 1
ATOM 1005 O O . VAL A 1 132 ? 7.747 -13.367 -2.392 1.00 90.50 132 VAL A O 1
ATOM 1008 N N . SER A 1 133 ? 8.361 -12.007 -4.063 1.00 85.25 133 SER A N 1
ATOM 1009 C CA . SER A 1 133 ? 7.558 -10.868 -3.597 1.00 85.25 133 SER A CA 1
ATOM 1010 C C . SER A 1 133 ? 6.066 -11.201 -3.525 1.00 85.25 133 SER A C 1
ATOM 1012 O O . SER A 1 133 ? 5.423 -10.894 -2.521 1.00 85.25 133 SER A O 1
ATOM 1014 N N . ILE A 1 134 ? 5.514 -11.875 -4.539 1.00 85.88 134 ILE A N 1
ATOM 1015 C CA . ILE A 1 134 ? 4.109 -12.310 -4.545 1.00 85.88 134 ILE A CA 1
ATOM 1016 C C . ILE A 1 134 ? 3.845 -13.296 -3.403 1.00 85.88 134 ILE A C 1
ATOM 1018 O O . ILE A 1 134 ? 2.858 -13.135 -2.688 1.00 85.88 134 ILE A O 1
ATOM 1022 N N . LEU A 1 135 ? 4.724 -14.280 -3.184 1.00 90.50 135 LEU A N 1
ATOM 1023 C CA . LEU A 1 135 ? 4.579 -15.243 -2.086 1.00 90.50 135 LEU A CA 1
ATOM 1024 C C . LEU A 1 135 ? 4.587 -14.559 -0.716 1.00 90.50 135 LEU A C 1
ATOM 1026 O O . LEU A 1 135 ? 3.757 -14.884 0.134 1.00 90.50 135 LEU A O 1
ATOM 1030 N N . VAL A 1 136 ? 5.472 -13.582 -0.512 1.00 87.88 136 VAL A N 1
ATOM 1031 C CA . VAL A 1 136 ? 5.517 -12.793 0.726 1.00 87.88 136 VAL A CA 1
ATOM 1032 C C . VAL A 1 136 ? 4.227 -11.990 0.909 1.00 87.88 136 VAL A C 1
ATOM 1034 O O . VAL A 1 136 ? 3.649 -12.012 1.995 1.00 87.88 136 VAL A O 1
ATOM 1037 N N . ILE A 1 137 ? 3.723 -11.336 -0.142 1.00 82.56 137 ILE A N 1
ATOM 1038 C CA . ILE A 1 137 ? 2.453 -10.594 -0.084 1.00 82.56 137 ILE A CA 1
ATOM 1039 C C . ILE A 1 137 ? 1.291 -11.536 0.253 1.00 82.56 137 ILE A C 1
ATOM 1041 O O . ILE A 1 137 ? 0.497 -11.230 1.144 1.00 82.56 137 ILE A O 1
ATOM 1045 N N . LEU A 1 138 ? 1.201 -12.693 -0.409 1.00 84.75 138 LEU A N 1
ATOM 1046 C CA . LEU A 1 138 ? 0.173 -13.700 -0.134 1.00 84.75 138 LEU A CA 1
ATOM 1047 C C . LEU A 1 138 ? 0.250 -14.204 1.308 1.00 84.75 138 LEU A C 1
ATOM 1049 O O . LEU A 1 138 ? -0.785 -14.328 1.963 1.00 84.75 138 LEU A O 1
ATOM 1053 N N . HIS A 1 139 ? 1.458 -14.442 1.822 1.00 89.81 139 HIS A N 1
ATOM 1054 C CA . HIS A 1 139 ? 1.662 -14.844 3.208 1.00 89.81 139 HIS A CA 1
ATOM 1055 C C . HIS A 1 139 ? 1.166 -13.770 4.186 1.00 89.81 139 HIS A C 1
ATOM 1057 O O . HIS A 1 139 ? 0.378 -14.080 5.077 1.00 89.81 139 HIS A O 1
ATOM 1063 N N . ILE A 1 140 ? 1.545 -12.503 3.985 1.00 85.06 140 ILE A N 1
ATOM 1064 C CA . ILE A 1 140 ? 1.101 -11.381 4.826 1.00 85.06 140 ILE A CA 1
ATOM 1065 C C . ILE A 1 140 ? -0.430 -11.270 4.809 1.00 85.06 140 ILE A C 1
ATOM 1067 O O . ILE A 1 140 ? -1.060 -11.249 5.869 1.00 85.06 140 ILE A O 1
ATOM 1071 N N . VAL A 1 141 ? -1.042 -11.242 3.621 1.00 82.44 141 VAL A N 1
ATOM 1072 C CA . VAL A 1 141 ? -2.503 -11.133 3.473 1.00 82.44 141 VAL A CA 1
ATOM 1073 C C . VAL A 1 141 ? -3.207 -12.317 4.135 1.00 82.44 141 VAL A C 1
ATOM 1075 O O . VAL A 1 141 ? -4.179 -12.113 4.862 1.00 82.44 141 VAL A O 1
ATOM 1078 N N . SER A 1 142 ? -2.712 -13.541 3.938 1.00 86.06 142 SER A N 1
ATOM 1079 C CA . SER A 1 142 ? -3.282 -14.749 4.541 1.00 86.06 142 SER A CA 1
ATOM 1080 C C . SER A 1 142 ? -3.215 -14.711 6.069 1.00 86.06 142 SER A C 1
ATOM 1082 O O . SER A 1 142 ? -4.231 -14.938 6.730 1.00 86.06 142 SER A O 1
ATOM 1084 N N . THR A 1 143 ? -2.058 -14.362 6.638 1.00 88.38 143 THR A N 1
ATOM 1085 C CA . THR A 1 143 ? -1.843 -14.306 8.091 1.00 88.38 143 THR A CA 1
ATOM 1086 C C . THR A 1 143 ? -2.740 -13.261 8.754 1.00 88.38 143 THR A C 1
ATOM 1088 O O . THR A 1 143 ? -3.459 -13.578 9.702 1.00 88.38 143 THR A O 1
ATOM 1091 N N . TYR A 1 144 ? -2.786 -12.031 8.230 1.00 83.94 144 TYR A N 1
ATOM 1092 C CA . TYR A 1 144 ? -3.652 -10.988 8.794 1.00 83.94 144 TYR A CA 1
ATOM 1093 C C . TYR A 1 144 ? -5.140 -11.245 8.535 1.00 83.94 144 TYR A C 1
ATOM 1095 O O . TYR A 1 144 ? -5.972 -10.889 9.369 1.00 83.94 144 TYR A O 1
ATOM 1103 N N . SER A 1 145 ? -5.496 -11.896 7.425 1.00 81.44 145 SER A N 1
ATOM 1104 C CA . SER A 1 145 ? -6.872 -12.339 7.181 1.00 81.44 145 SER A CA 1
ATOM 1105 C C . SER A 1 145 ? -7.308 -13.398 8.198 1.00 81.44 145 SER A C 1
ATOM 1107 O O . SER A 1 145 ? -8.409 -13.304 8.746 1.00 81.44 145 SER A O 1
ATOM 1109 N N . ALA A 1 146 ? -6.447 -14.377 8.494 1.00 86.88 146 ALA A N 1
ATOM 1110 C CA . ALA A 1 146 ? -6.703 -15.397 9.508 1.00 86.88 146 ALA A CA 1
ATOM 1111 C C . ALA A 1 146 ? -6.834 -14.781 10.907 1.00 86.88 146 ALA A C 1
ATOM 1113 O O . ALA A 1 146 ? -7.818 -15.052 11.593 1.00 86.88 146 ALA A O 1
ATOM 1114 N N . LEU A 1 147 ? -5.918 -13.884 11.282 1.00 86.06 147 LEU A N 1
ATOM 1115 C CA . LEU A 1 147 ? -5.988 -13.154 12.548 1.00 86.06 147 LEU A CA 1
ATOM 1116 C C . LEU A 1 147 ? -7.257 -12.296 12.643 1.00 86.06 147 LEU A C 1
ATOM 1118 O O . LEU A 1 147 ? -7.927 -12.303 13.669 1.00 86.06 147 LEU A O 1
ATOM 1122 N N . GLY A 1 148 ? -7.629 -11.591 11.572 1.00 81.25 148 GLY A N 1
ATOM 1123 C CA . GLY A 1 148 ? -8.852 -10.789 11.536 1.00 81.25 148 GLY A CA 1
ATOM 1124 C C . GLY A 1 148 ? -10.107 -11.632 11.765 1.00 81.25 148 GLY A C 1
ATOM 1125 O O . GLY A 1 148 ? -10.974 -11.237 12.541 1.00 81.25 148 GLY A O 1
ATOM 1126 N N . ARG A 1 149 ? -10.187 -12.821 11.148 1.00 82.81 149 ARG A N 1
ATOM 1127 C CA . ARG A 1 149 ? -11.264 -13.787 11.422 1.00 82.81 149 ARG A CA 1
ATOM 1128 C C . ARG A 1 149 ? -11.244 -14.255 12.873 1.00 82.81 149 ARG A C 1
ATOM 1130 O O . ARG A 1 149 ? -12.294 -14.248 13.503 1.00 82.81 149 ARG A O 1
ATOM 1137 N N . LEU A 1 150 ? -10.073 -14.606 13.403 1.00 86.44 150 LEU A N 1
ATOM 1138 C CA . LEU A 1 150 ? -9.930 -15.034 14.794 1.00 86.44 150 LEU A CA 1
ATOM 1139 C C . LEU A 1 150 ? -10.455 -13.957 15.755 1.00 86.44 150 LEU A C 1
ATOM 1141 O O . LEU A 1 150 ? -11.302 -14.247 16.590 1.00 86.44 150 LEU A O 1
ATOM 1145 N N . VAL A 1 151 ? -10.041 -12.699 15.583 1.00 84.88 151 VAL A N 1
ATOM 1146 C CA . VAL A 1 151 ? -10.496 -11.563 16.408 1.00 84.88 151 VAL A CA 1
ATOM 1147 C C . VAL A 1 151 ? -12.007 -11.341 16.289 1.00 84.88 151 VAL A C 1
ATOM 1149 O O . VAL A 1 151 ? -12.667 -11.105 17.299 1.00 84.88 151 VAL A O 1
ATOM 1152 N N . MET A 1 152 ? -12.569 -11.437 15.078 1.00 79.94 152 MET A N 1
ATOM 1153 C CA . MET A 1 152 ? -14.015 -11.291 14.868 1.00 79.94 152 MET A CA 1
ATOM 1154 C C . MET A 1 152 ? -14.827 -12.404 15.540 1.00 79.94 152 MET A C 1
ATOM 1156 O O . MET A 1 152 ? -15.907 -12.129 16.045 1.00 79.94 152 MET A O 1
ATOM 1160 N N . TYR A 1 153 ? -14.337 -13.645 15.550 1.00 83.00 153 TYR A N 1
ATOM 1161 C CA . TYR A 1 153 ? -15.094 -14.782 16.085 1.00 83.00 153 TYR A CA 1
ATOM 1162 C C . TYR A 1 153 ? -14.846 -15.053 17.572 1.00 83.00 153 TYR A C 1
ATOM 1164 O O . TYR A 1 153 ? -15.705 -15.619 18.232 1.00 83.00 153 TYR A O 1
ATOM 1172 N N . THR A 1 154 ? -13.726 -14.605 18.1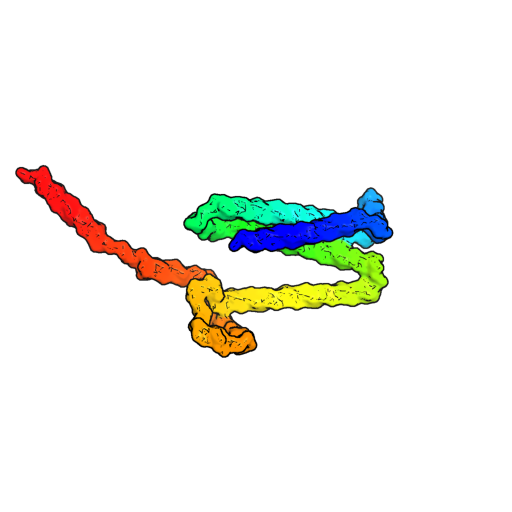36 1.00 83.81 154 THR A N 1
ATOM 1173 C CA . THR A 1 154 ? -13.403 -14.787 19.568 1.00 83.81 154 THR A CA 1
ATOM 1174 C C . THR A 1 154 ? -14.114 -13.801 20.497 1.00 83.81 154 THR A C 1
ATOM 1176 O O . THR A 1 154 ? -13.865 -13.806 21.700 1.00 83.81 154 THR A O 1
ATOM 1179 N N . SER A 1 155 ? -14.993 -12.939 19.967 1.00 75.44 155 SER A N 1
ATOM 1180 C CA . SER A 1 155 ? -15.621 -11.832 20.706 1.00 75.44 155 SER A CA 1
ATOM 1181 C C . SER A 1 155 ? -14.611 -10.892 21.382 1.00 75.44 155 SER A C 1
ATOM 1183 O O . SER A 1 155 ? -14.957 -10.169 22.315 1.00 75.44 155 SER A O 1
ATOM 1185 N N . ALA A 1 156 ? -13.372 -10.838 20.877 1.00 76.50 156 ALA A N 1
ATOM 1186 C CA . ALA A 1 156 ? -12.298 -9.978 21.383 1.00 76.50 156 ALA A CA 1
ATOM 1187 C C . ALA A 1 156 ? -12.634 -8.475 21.342 1.00 76.50 156 ALA A C 1
ATOM 1189 O O . ALA A 1 156 ? -11.948 -7.654 21.941 1.00 76.50 156 ALA A O 1
ATOM 1190 N N . MET A 1 157 ? -13.674 -8.111 20.593 1.00 69.31 157 MET A N 1
ATOM 1191 C CA . MET A 1 157 ? -14.182 -6.748 20.459 1.00 69.31 157 MET A CA 1
ATOM 1192 C C . MET A 1 157 ? -15.278 -6.403 21.483 1.00 69.31 157 MET A C 1
ATOM 1194 O O . MET A 1 157 ? -15.774 -5.277 21.463 1.00 69.31 157 MET A O 1
ATOM 1198 N N . SER A 1 158 ? -15.672 -7.341 22.351 1.00 70.56 158 SER A N 1
ATOM 1199 C CA . SER A 1 158 ? -16.584 -7.084 23.472 1.00 70.56 158 SER A CA 1
ATOM 1200 C C . SER A 1 158 ? -15.825 -6.534 24.693 1.00 70.56 158 SER A C 1
ATOM 1202 O O . SER A 1 158 ? -14.609 -6.680 24.785 1.00 70.56 158 SER A O 1
ATOM 1204 N N . ASN A 1 159 ? -16.531 -5.911 25.644 1.00 67.81 159 ASN A N 1
ATOM 1205 C CA . ASN A 1 159 ? -15.927 -5.450 26.906 1.00 67.81 159 ASN A CA 1
ATOM 1206 C C . ASN A 1 159 ? -15.637 -6.600 27.890 1.00 67.81 159 ASN A C 1
ATOM 1208 O O . ASN A 1 159 ? -14.951 -6.386 28.892 1.00 67.81 159 ASN A O 1
ATOM 1212 N N . ASP A 1 160 ? -16.145 -7.803 27.616 1.00 75.00 160 ASP A N 1
ATOM 1213 C CA . ASP A 1 160 ? -15.887 -8.979 28.435 1.00 75.00 160 ASP A CA 1
ATOM 1214 C C . ASP A 1 160 ? -14.526 -9.578 28.072 1.00 75.00 160 ASP A C 1
ATOM 1216 O O . ASP A 1 160 ? -14.147 -9.679 26.901 1.00 75.00 160 ASP A O 1
ATOM 1220 N N . ARG A 1 161 ? -13.770 -9.991 29.093 1.00 75.69 161 ARG A N 1
ATOM 1221 C CA . ARG A 1 161 ? -12.479 -10.646 28.876 1.00 75.69 161 ARG A CA 1
ATOM 1222 C C . ARG A 1 161 ? -12.694 -12.000 28.204 1.00 75.69 161 ARG A C 1
ATOM 1224 O O . ARG A 1 161 ? -13.554 -12.775 28.616 1.00 75.69 161 ARG A O 1
ATOM 1231 N N . ILE A 1 162 ? -11.874 -12.299 27.197 1.00 82.75 162 ILE A N 1
ATOM 1232 C CA . ILE A 1 162 ? -11.922 -13.585 26.487 1.00 82.75 162 ILE A CA 1
ATOM 1233 C C . ILE A 1 162 ? -11.572 -14.731 27.446 1.00 82.75 162 ILE A C 1
ATOM 1235 O O . ILE A 1 162 ? -12.197 -15.790 27.375 1.00 82.75 162 ILE A O 1
ATOM 1239 N N . PHE A 1 163 ? -10.618 -14.499 28.350 1.00 87.81 163 PHE A N 1
ATOM 1240 C CA . PHE A 1 163 ? -10.147 -15.456 29.346 1.00 87.81 163 PHE A CA 1
ATOM 1241 C C . PHE A 1 163 ? -10.160 -14.847 30.751 1.00 87.81 163 PHE A C 1
ATOM 1243 O O . PHE A 1 163 ? -10.096 -13.629 30.934 1.00 87.81 163 PHE A O 1
ATOM 1250 N N . GLU A 1 164 ? -10.227 -15.706 31.764 1.00 87.50 164 GLU A N 1
ATOM 1251 C CA . GLU A 1 164 ? -9.958 -15.302 33.141 1.00 87.50 164 GLU A CA 1
ATOM 1252 C C . GLU A 1 164 ? -8.463 -14.994 33.313 1.00 87.50 164 GLU A C 1
ATOM 1254 O O . GLU A 1 164 ? -7.613 -15.707 32.784 1.00 87.50 164 GLU A O 1
ATOM 1259 N N . LEU A 1 165 ? -8.136 -13.954 34.090 1.00 84.69 165 LEU A N 1
ATOM 1260 C CA . LEU A 1 165 ? -6.768 -13.420 34.204 1.00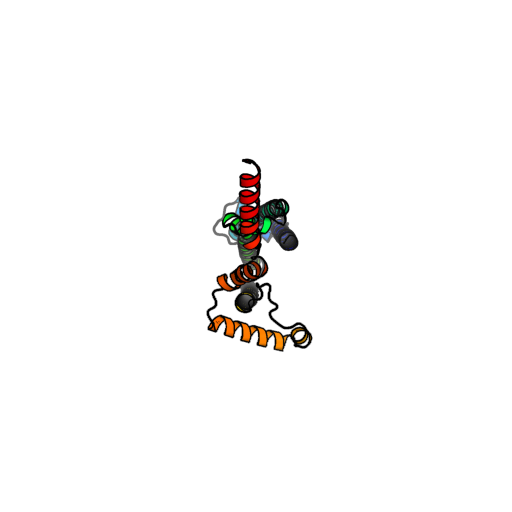 84.69 165 LEU A CA 1
ATOM 1261 C C . LEU A 1 165 ? -5.729 -14.490 34.594 1.00 84.69 165 LEU A C 1
ATOM 1263 O O . LEU A 1 165 ? -4.638 -14.528 34.043 1.00 84.69 165 LEU A O 1
ATOM 1267 N N . ARG A 1 166 ? -6.084 -15.388 35.523 1.00 86.94 166 ARG A N 1
ATOM 1268 C CA . ARG A 1 166 ? -5.184 -16.459 35.989 1.00 86.94 166 ARG A CA 1
ATOM 1269 C C . ARG A 1 166 ? -4.905 -17.507 34.913 1.00 86.94 166 ARG A C 1
ATOM 1271 O O . ARG A 1 166 ? -3.821 -18.081 34.874 1.00 86.94 166 ARG A O 1
ATOM 1278 N N . THR A 1 167 ? -5.894 -17.770 34.069 1.00 85.44 167 THR A N 1
ATOM 1279 C CA . THR A 1 167 ? -5.794 -18.741 32.981 1.00 85.44 167 THR A CA 1
ATOM 1280 C C . THR A 1 167 ? -4.927 -18.174 31.860 1.00 85.44 167 THR A C 1
ATOM 1282 O O . THR A 1 167 ? -4.040 -18.860 31.370 1.00 85.44 167 THR A O 1
ATOM 1285 N N . GLU A 1 168 ? -5.103 -16.893 31.528 1.00 85.56 168 GLU A N 1
ATOM 1286 C CA . GLU A 1 168 ? -4.290 -16.199 30.523 1.00 85.56 168 GLU A CA 1
ATOM 1287 C C . GLU A 1 168 ? -2.800 -16.142 30.905 1.00 85.56 168 GLU A C 1
ATOM 1289 O O . GLU A 1 168 ? -1.943 -16.432 30.076 1.00 85.56 168 GLU A O 1
ATOM 1294 N N . GLU A 1 169 ? -2.479 -15.838 32.169 1.00 88.00 169 GLU A N 1
ATOM 1295 C CA . GLU A 1 169 ? -1.091 -15.732 32.653 1.00 88.00 169 GLU A CA 1
ATOM 1296 C C . GLU A 1 169 ? -0.332 -17.070 32.686 1.00 88.00 169 GLU A C 1
ATOM 1298 O O . GLU A 1 169 ? 0.899 -17.078 32.736 1.00 88.00 169 GLU A O 1
ATOM 1303 N N . THR A 1 170 ? -1.044 -18.200 32.680 1.00 92.62 170 THR A N 1
ATOM 1304 C CA . THR A 1 170 ? -0.444 -19.542 32.782 1.00 92.62 170 THR A CA 1
ATOM 1305 C C . THR A 1 170 ? -0.355 -20.277 31.446 1.00 92.62 170 THR A C 1
ATOM 1307 O O . THR A 1 170 ? 0.348 -21.284 31.360 1.00 92.62 170 THR A O 1
ATOM 1310 N N . MET A 1 171 ? -1.020 -19.776 30.402 1.00 90.38 171 MET A N 1
ATOM 1311 C CA . MET A 1 171 ? -1.039 -20.396 29.078 1.00 90.38 171 MET A CA 1
ATOM 1312 C C . MET A 1 171 ? 0.216 -20.066 28.268 1.00 90.38 171 MET A C 1
ATOM 1314 O O . MET A 1 171 ? 0.658 -18.917 28.193 1.00 90.38 171 MET A O 1
ATOM 1318 N N . LEU A 1 172 ? 0.772 -21.076 27.593 1.00 92.50 172 LEU A N 1
ATOM 1319 C CA . LEU A 1 172 ? 1.808 -20.851 26.589 1.00 92.50 172 LEU A CA 1
ATOM 1320 C C . LEU A 1 172 ? 1.187 -20.256 25.313 1.00 92.50 172 LEU A C 1
ATOM 1322 O O . LEU A 1 172 ? 0.008 -20.475 25.036 1.00 92.50 172 LEU A O 1
ATOM 1326 N N . PRO A 1 173 ? 1.969 -19.550 24.473 1.00 89.75 173 PRO A N 1
ATOM 1327 C CA . PRO A 1 173 ? 1.448 -18.941 23.246 1.00 89.75 173 PRO A CA 1
ATOM 1328 C C . PRO A 1 173 ? 0.763 -19.924 22.283 1.00 89.75 173 PRO A C 1
ATOM 1330 O O . PRO A 1 173 ? -0.149 -19.531 21.561 1.00 89.75 173 PRO A O 1
ATOM 1333 N N . PHE A 1 174 ? 1.203 -21.188 22.258 1.00 90.19 174 PHE A N 1
ATOM 1334 C CA . PHE A 1 174 ? 0.588 -22.230 21.435 1.00 90.19 174 PHE A CA 1
ATOM 1335 C C . PHE A 1 174 ? -0.777 -22.656 21.994 1.00 90.19 174 PHE A C 1
ATOM 1337 O O . PHE A 1 174 ? -1.761 -22.635 21.259 1.00 90.19 174 PHE A O 1
ATOM 1344 N N . ASP A 1 175 ? -0.852 -22.925 23.299 1.00 89.56 175 ASP A N 1
ATOM 1345 C CA . ASP A 1 175 ? -2.095 -23.296 23.990 1.00 89.56 175 ASP A CA 1
ATOM 1346 C C . ASP A 1 175 ? -3.133 -22.166 23.914 1.00 89.56 175 ASP A C 1
ATOM 1348 O O . ASP A 1 175 ? -4.328 -22.400 23.730 1.00 89.56 175 ASP A O 1
ATOM 1352 N N . LEU A 1 176 ? -2.671 -20.913 23.996 1.00 89.69 176 LEU A N 1
ATOM 1353 C CA . LEU A 1 176 ? -3.512 -19.731 23.832 1.00 89.69 176 LEU A CA 1
ATOM 1354 C C . LEU A 1 176 ? -4.110 -19.666 22.421 1.00 89.69 176 LEU A C 1
ATOM 1356 O O . LEU A 1 176 ? -5.292 -19.365 22.266 1.00 89.69 176 LEU A O 1
ATOM 1360 N N . LEU A 1 177 ? -3.309 -19.952 21.389 1.00 89.69 177 LEU A N 1
ATOM 1361 C CA . LEU A 1 177 ? -3.784 -19.979 20.008 1.00 89.69 177 LEU A CA 1
ATOM 1362 C C . LEU A 1 177 ? -4.824 -21.084 19.800 1.00 89.69 177 LEU A C 1
ATOM 1364 O O . LEU A 1 177 ? -5.864 -20.808 19.209 1.00 89.69 177 LEU A O 1
ATOM 1368 N N . GLU A 1 178 ? -4.558 -22.297 20.285 1.00 92.75 178 GLU A N 1
ATOM 1369 C CA . GLU A 1 178 ? -5.485 -23.431 20.186 1.00 92.75 178 GLU A CA 1
ATOM 1370 C C . GLU A 1 178 ? -6.818 -23.102 20.868 1.00 92.75 178 GLU A C 1
ATOM 1372 O O . GLU A 1 178 ? -7.869 -23.150 20.231 1.00 92.75 178 GLU A O 1
ATOM 1377 N N . THR A 1 179 ? -6.765 -22.590 22.099 1.00 91.38 179 THR A N 1
ATOM 1378 C CA . THR A 1 179 ? -7.967 -22.195 22.850 1.00 91.38 179 THR A CA 1
ATOM 1379 C C . THR A 1 179 ? -8.741 -21.064 22.153 1.00 91.38 179 THR A C 1
ATOM 1381 O O . THR A 1 179 ? -9.975 -21.059 22.134 1.00 91.38 179 THR A O 1
ATOM 1384 N N . LEU A 1 180 ? -8.046 -20.086 21.557 1.00 90.25 180 LEU A N 1
ATOM 1385 C CA . LEU A 1 180 ? -8.683 -19.023 20.770 1.00 90.25 180 LEU A CA 1
ATOM 1386 C C . LEU A 1 180 ? -9.350 -19.575 19.507 1.00 90.25 180 LEU A C 1
ATOM 1388 O O . LEU A 1 180 ? -10.438 -19.119 19.149 1.00 90.25 180 LEU A O 1
ATOM 1392 N N . VAL A 1 181 ? -8.717 -20.530 18.823 1.00 92.56 181 VAL A N 1
ATOM 1393 C CA . VAL A 1 181 ? -9.286 -21.177 17.635 1.00 92.56 181 VAL A CA 1
ATOM 1394 C C . VAL A 1 181 ? -10.533 -21.972 18.012 1.00 92.56 181 VAL A C 1
ATOM 1396 O O . VAL A 1 181 ? -11.570 -21.763 17.379 1.00 92.56 181 VAL A O 1
ATOM 1399 N N . ASP A 1 182 ? -10.482 -22.771 19.074 1.00 92.62 182 ASP A N 1
ATOM 1400 C CA . ASP A 1 182 ? -11.623 -23.558 19.556 1.00 92.62 182 ASP A CA 1
ATOM 1401 C C . ASP A 1 182 ? -12.809 -22.663 19.916 1.00 92.62 182 ASP A C 1
ATOM 1403 O O . ASP A 1 182 ? -13.917 -22.841 19.402 1.00 92.62 182 ASP A O 1
ATOM 1407 N N . LYS A 1 183 ? -12.563 -21.604 20.693 1.00 88.06 183 LYS A N 1
ATOM 1408 C CA . LYS A 1 183 ? -13.595 -20.622 21.046 1.00 88.06 183 LYS A CA 1
ATOM 1409 C C . LYS A 1 183 ? -14.164 -19.910 19.816 1.00 88.06 183 LYS A C 1
ATOM 1411 O O . LYS A 1 183 ? -15.363 -19.643 19.745 1.00 88.06 183 LYS A O 1
ATOM 1416 N N . SER A 1 184 ? -13.319 -19.624 18.821 1.00 88.31 184 SER A N 1
ATOM 1417 C CA . SER A 1 184 ? -13.770 -19.044 17.554 1.00 88.31 184 SER A CA 1
ATOM 1418 C C . SER A 1 184 ? -14.682 -19.998 16.775 1.00 88.31 184 SER A C 1
ATOM 1420 O O . SER A 1 184 ? -15.640 -19.550 16.141 1.00 88.31 184 SER A O 1
ATOM 1422 N N . GLU A 1 185 ? -14.430 -21.309 16.835 1.00 90.06 185 GLU A N 1
ATOM 1423 C CA . GLU A 1 185 ? -15.296 -22.309 16.219 1.00 90.06 185 GLU A CA 1
ATOM 1424 C C . GLU A 1 185 ? -16.618 -22.477 16.965 1.00 90.06 185 GLU A C 1
ATOM 1426 O O . GLU A 1 185 ? -17.652 -22.627 16.311 1.00 90.06 185 GLU A O 1
ATOM 1431 N N . GLU A 1 186 ? -16.599 -22.458 18.298 1.00 88.56 186 GLU A N 1
ATOM 1432 C CA . GLU A 1 186 ? -17.802 -22.525 19.134 1.00 88.56 186 GLU A CA 1
ATOM 1433 C C . GLU A 1 186 ? -18.753 -21.364 18.825 1.00 88.56 186 GLU A C 1
ATOM 1435 O O . GLU A 1 186 ? -19.921 -21.590 18.505 1.00 88.56 186 GLU A O 1
ATOM 1440 N N . GLU A 1 187 ? -18.243 -20.131 18.805 1.00 83.25 187 GLU A N 1
ATOM 1441 C CA . GLU A 1 187 ? -19.028 -18.940 18.454 1.00 83.25 187 GLU A CA 1
ATOM 1442 C C . GLU A 1 187 ? -19.488 -18.957 16.990 1.00 83.25 187 GLU A C 1
ATOM 1444 O O . GLU A 1 187 ? -20.625 -18.586 16.677 1.00 83.25 187 GLU A O 1
ATOM 1449 N N . ARG A 1 188 ? -18.650 -19.453 16.068 1.00 84.50 188 ARG A N 1
ATOM 1450 C CA . ARG A 1 188 ? -19.054 -19.621 14.664 1.00 84.50 188 ARG A CA 1
ATOM 1451 C C . ARG A 1 188 ? -20.184 -20.643 14.519 1.00 84.50 188 ARG A C 1
ATOM 1453 O O . ARG A 1 188 ? -21.082 -20.425 13.707 1.00 84.50 188 ARG A O 1
ATOM 1460 N N . LYS A 1 189 ? -20.148 -21.744 15.279 1.00 89.94 189 LYS A N 1
ATOM 1461 C CA . LYS A 1 189 ? -21.201 -22.779 15.314 1.00 89.94 189 LYS A CA 1
ATOM 1462 C C . LYS A 1 189 ? -22.477 -22.261 15.978 1.00 89.94 189 LYS A C 1
ATOM 1464 O O . LYS A 1 189 ? -23.563 -22.598 15.514 1.00 89.94 189 LYS A O 1
ATOM 1469 N N . ALA A 1 190 ? -22.354 -21.412 16.999 1.00 86.94 190 ALA A N 1
ATOM 1470 C CA . ALA A 1 190 ? -23.485 -20.735 17.632 1.00 86.94 190 ALA A CA 1
ATOM 1471 C C . ALA A 1 190 ? -24.202 -19.762 16.677 1.00 86.94 190 ALA A C 1
ATOM 1473 O O . ALA A 1 190 ? -25.362 -19.421 16.898 1.00 86.94 190 ALA A O 1
ATOM 1474 N N . GLY A 1 191 ? -23.535 -19.341 15.595 1.00 84.12 191 GLY A N 1
ATOM 1475 C CA . GLY A 1 191 ? -24.121 -18.477 14.574 1.00 84.12 191 GLY A CA 1
ATOM 1476 C C . GLY A 1 191 ? -24.396 -17.062 15.077 1.00 84.12 191 GLY A C 1
ATOM 1477 O O . GLY A 1 191 ? -25.177 -16.346 14.451 1.00 84.12 191 GLY A O 1
ATOM 1478 N N . THR A 1 192 ? -23.772 -16.658 16.189 1.00 76.94 192 THR A N 1
ATOM 1479 C CA . THR A 1 192 ? -23.938 -15.331 16.775 1.00 76.94 192 THR A CA 1
ATOM 1480 C C . THR A 1 192 ? -23.476 -14.291 15.751 1.00 76.94 192 THR A C 1
ATOM 1482 O O . THR A 1 192 ? -22.293 -14.266 15.392 1.00 76.94 192 THR A O 1
ATOM 1485 N N . PRO A 1 193 ? -24.364 -13.436 15.217 1.00 75.44 193 PRO A N 1
ATOM 1486 C CA . PRO A 1 193 ? -23.941 -12.444 14.246 1.00 75.44 193 PRO A CA 1
ATOM 1487 C C . PRO A 1 193 ? -22.985 -11.459 14.925 1.00 75.44 193 PRO A C 1
ATOM 1489 O O . PRO A 1 193 ? -23.222 -11.008 16.045 1.00 75.44 193 PRO A O 1
ATOM 1492 N N . VAL A 1 194 ? -21.905 -11.086 14.232 1.00 70.62 194 VAL A N 1
ATOM 1493 C CA . VAL A 1 194 ? -20.868 -10.168 14.751 1.00 70.62 194 VAL A CA 1
ATOM 1494 C C . VAL A 1 194 ? -21.486 -8.862 15.273 1.00 70.62 194 VAL A C 1
ATOM 1496 O O . VAL A 1 194 ? -21.039 -8.292 16.263 1.00 70.62 194 VAL A O 1
ATOM 1499 N N . THR A 1 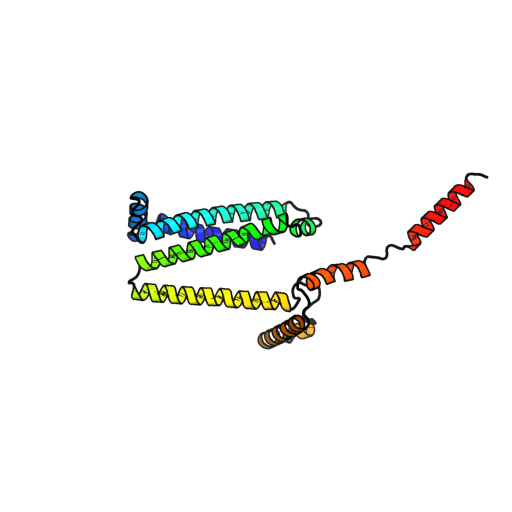195 ? -22.577 -8.403 14.657 1.00 67.75 195 THR A N 1
ATOM 1500 C CA . THR A 1 195 ? -23.333 -7.219 15.087 1.00 67.75 195 THR A CA 1
ATOM 1501 C C . THR A 1 195 ? -23.991 -7.369 16.461 1.00 67.75 195 THR A C 1
ATOM 1503 O O . THR A 1 195 ? -24.124 -6.374 17.174 1.00 67.75 195 THR A O 1
ATOM 1506 N N . GLU A 1 196 ? -24.383 -8.577 16.870 1.00 67.81 196 GLU A N 1
ATOM 1507 C CA . GLU A 1 196 ? -24.945 -8.838 18.200 1.00 67.81 196 GLU A CA 1
ATOM 1508 C C . GLU A 1 196 ? -23.875 -8.909 19.287 1.00 67.81 196 GLU A C 1
ATOM 1510 O O . GLU A 1 196 ? -24.131 -8.452 20.404 1.00 67.81 196 GLU A O 1
ATOM 1515 N N . GLN A 1 197 ? -22.664 -9.371 18.957 1.00 65.94 197 GLN A N 1
ATOM 1516 C CA . GLN A 1 197 ? -21.520 -9.313 19.876 1.00 65.94 197 GLN A CA 1
ATOM 1517 C C . GLN A 1 197 ? -21.222 -7.860 20.289 1.00 65.94 197 GLN A C 1
ATOM 1519 O O . GLN A 1 197 ? -21.000 -7.584 21.466 1.00 65.94 197 GLN A O 1
ATOM 1524 N N . TYR A 1 198 ? -21.351 -6.906 19.359 1.00 62.38 198 TYR A N 1
ATOM 1525 C CA . TYR A 1 198 ? -21.275 -5.469 19.659 1.00 62.38 198 TYR A CA 1
ATOM 1526 C C . TYR A 1 198 ? -22.479 -4.923 20.443 1.00 62.38 198 TYR A C 1
ATOM 1528 O O . TYR A 1 198 ? -22.362 -3.914 21.136 1.00 62.38 198 TYR A O 1
ATOM 1536 N N . ARG A 1 199 ? -23.662 -5.534 20.310 1.00 60.44 199 ARG A N 1
ATOM 1537 C CA . ARG A 1 199 ? -24.909 -5.015 20.896 1.00 60.44 199 ARG A CA 1
ATOM 1538 C C . ARG A 1 199 ? -25.118 -5.450 22.346 1.00 60.44 199 ARG A C 1
ATOM 1540 O O . ARG A 1 199 ? -25.788 -4.723 23.082 1.00 60.44 199 ARG A O 1
ATOM 1547 N N . ARG A 1 200 ? -24.537 -6.579 22.775 1.00 56.94 200 ARG A N 1
ATOM 1548 C CA . ARG A 1 200 ? -24.594 -7.041 24.179 1.00 56.94 200 ARG A CA 1
ATOM 1549 C C . ARG A 1 200 ? -24.092 -5.981 25.174 1.00 56.94 200 ARG A C 1
ATOM 1551 O O . ARG A 1 200 ? -24.638 -5.897 26.269 1.00 56.94 200 ARG A O 1
ATOM 1558 N N . GLU A 1 201 ? -23.184 -5.101 24.742 1.00 56.84 201 GLU A N 1
ATOM 1559 C CA . GLU A 1 201 ? -22.721 -3.906 25.471 1.00 56.84 201 GLU A CA 1
ATOM 1560 C C . GLU A 1 201 ? -23.870 -2.982 25.927 1.00 56.84 201 GLU A C 1
ATOM 1562 O O . GLU A 1 201 ? -23.887 -2.510 27.060 1.00 56.84 201 GLU A O 1
ATOM 1567 N N . HIS A 1 202 ? -24.864 -2.726 25.069 1.00 49.56 202 HIS A N 1
ATOM 1568 C CA . HIS A 1 202 ? -25.932 -1.761 25.373 1.00 49.56 202 HIS A CA 1
ATOM 1569 C C . HIS A 1 202 ? -27.014 -2.339 26.288 1.00 49.56 202 HIS A C 1
ATOM 1571 O O . HIS A 1 202 ? -27.658 -1.600 27.030 1.00 49.56 202 HIS A O 1
ATOM 1577 N N . VAL A 1 203 ? -27.205 -3.661 26.280 1.00 50.00 203 VAL A N 1
ATOM 1578 C CA . VAL A 1 203 ? -28.234 -4.313 27.105 1.00 50.00 203 VAL A CA 1
ATOM 1579 C C . VAL A 1 203 ? -27.762 -4.483 28.550 1.00 50.00 203 VAL A C 1
ATOM 1581 O O . VAL A 1 203 ? -28.559 -4.277 29.464 1.00 50.00 203 VAL A O 1
ATOM 1584 N N . SER A 1 204 ? -26.483 -4.793 28.791 1.00 46.84 204 SER A N 1
ATOM 1585 C CA . SER A 1 204 ? -25.947 -4.889 30.158 1.00 46.84 204 SER A CA 1
ATOM 1586 C C . SER A 1 204 ? -25.838 -3.517 30.834 1.00 46.84 204 SER A C 1
ATOM 1588 O O . SER A 1 204 ? -26.196 -3.391 32.005 1.00 46.84 204 SER A O 1
ATOM 1590 N N . ILE A 1 205 ? -25.469 -2.466 30.091 1.00 49.38 205 ILE A N 1
ATOM 1591 C CA . ILE A 1 205 ? -25.472 -1.086 30.603 1.00 49.38 205 ILE A CA 1
ATOM 1592 C C . ILE A 1 205 ? -26.903 -0.589 30.831 1.00 49.38 205 ILE A C 1
ATOM 1594 O O . ILE A 1 205 ? -27.164 0.018 31.862 1.00 49.38 205 ILE A O 1
ATOM 1598 N N . SER A 1 206 ? -27.868 -0.890 29.954 1.00 46.38 206 SER A N 1
ATOM 1599 C CA . SER A 1 206 ? -29.264 -0.504 30.205 1.00 46.38 206 SER A CA 1
ATOM 1600 C C . SER A 1 206 ? -29.897 -1.290 31.357 1.00 46.38 206 SER A C 1
ATOM 1602 O O . SER A 1 206 ? -30.821 -0.787 31.980 1.00 46.38 206 SER A O 1
ATOM 1604 N N . ARG A 1 207 ? -29.412 -2.494 31.686 1.00 43.88 207 ARG A N 1
ATOM 1605 C CA . ARG A 1 207 ? -29.906 -3.269 32.837 1.00 43.88 207 ARG A CA 1
ATOM 1606 C C . ARG A 1 207 ? -29.259 -2.851 34.164 1.00 43.88 207 ARG A C 1
ATOM 1608 O O . ARG A 1 207 ? -29.908 -2.970 35.194 1.00 43.88 207 ARG A O 1
ATOM 1615 N N . ASN A 1 208 ? -28.040 -2.306 34.128 1.00 45.41 208 ASN A N 1
ATOM 1616 C CA . ASN A 1 208 ? -27.354 -1.747 35.303 1.00 45.41 208 ASN A CA 1
ATOM 1617 C C . ASN A 1 208 ? -27.497 -0.216 35.440 1.00 45.41 208 ASN A C 1
ATOM 1619 O O . ASN A 1 208 ? -27.145 0.333 36.478 1.00 45.41 208 ASN A O 1
ATOM 1623 N N . GLY A 1 209 ? -28.009 0.472 34.415 1.00 48.38 209 GLY A N 1
ATOM 1624 C CA . GLY A 1 209 ? -28.202 1.926 34.363 1.00 48.38 209 GLY A CA 1
ATOM 1625 C C . GLY A 1 209 ? -29.656 2.379 34.177 1.00 48.38 209 GLY A C 1
ATOM 1626 O O . GLY A 1 209 ? -29.915 3.578 34.217 1.00 48.38 209 GLY A O 1
ATOM 1627 N N . ALA A 1 210 ? -30.617 1.461 34.008 1.00 45.34 210 ALA A N 1
ATOM 1628 C CA . ALA A 1 210 ? -32.046 1.776 34.040 1.00 45.34 210 ALA A CA 1
ATOM 1629 C C . ALA A 1 210 ? -32.721 1.172 35.276 1.00 45.34 210 ALA A C 1
ATOM 1631 O O . ALA A 1 210 ? -33.451 0.187 35.210 1.00 45.34 210 ALA A O 1
ATOM 1632 N N . LEU A 1 211 ? -32.496 1.842 36.399 1.00 44.50 211 LEU A N 1
ATOM 1633 C CA . LEU A 1 211 ? -33.564 2.178 37.334 1.00 44.50 211 LEU A CA 1
ATOM 1634 C C . LEU A 1 211 ? -33.279 3.593 37.865 1.00 44.50 211 LEU A C 1
ATOM 1636 O O . LEU A 1 211 ? -32.753 3.748 38.960 1.00 44.50 211 LEU A O 1
ATOM 1640 N N . PRO A 1 212 ? -33.579 4.666 37.106 1.00 42.78 212 PRO A N 1
ATOM 1641 C CA . PRO A 1 212 ? -34.117 5.842 37.754 1.00 42.78 212 PRO A CA 1
ATOM 1642 C C . PRO A 1 212 ? -35.511 5.451 38.247 1.00 42.78 212 PRO A C 1
ATOM 1644 O O . PRO A 1 212 ? -36.390 5.104 37.455 1.00 42.78 212 PRO A O 1
ATOM 1647 N N . ASP A 1 213 ? -35.655 5.438 39.565 1.00 50.72 213 ASP A N 1
ATOM 1648 C CA . ASP A 1 213 ? -36.872 5.176 40.317 1.00 50.72 213 ASP A CA 1
ATOM 1649 C C . ASP A 1 213 ? -38.134 5.654 39.590 1.00 50.72 213 ASP A C 1
ATOM 1651 O O . ASP A 1 213 ? -38.448 6.849 39.556 1.00 50.72 213 ASP A O 1
ATOM 1655 N N . LEU A 1 214 ? -38.923 4.703 39.086 1.00 50.44 214 LEU A N 1
ATOM 1656 C CA . LEU A 1 214 ? -40.337 4.933 38.783 1.00 50.44 214 LEU A CA 1
ATOM 1657 C C . LEU A 1 214 ? -41.119 5.336 40.054 1.00 50.44 214 LEU A C 1
ATOM 1659 O O . LEU A 1 214 ? -42.206 5.897 39.938 1.00 50.44 214 LEU A O 1
ATOM 1663 N N . GLU A 1 215 ? -40.545 5.153 41.250 1.00 51.31 215 GLU A N 1
ATOM 1664 C CA . GLU A 1 215 ? -41.047 5.727 42.506 1.00 51.31 215 GLU A CA 1
ATOM 1665 C C . GLU A 1 215 ? -40.862 7.251 42.595 1.00 51.31 215 GLU A C 1
ATOM 1667 O O . GLU A 1 215 ? -41.746 7.937 43.109 1.00 51.31 215 GLU A O 1
ATOM 1672 N N . SER A 1 216 ? -39.803 7.831 42.014 1.00 52.78 216 SER A N 1
ATOM 1673 C CA . SER A 1 216 ? -39.553 9.280 42.117 1.00 52.78 216 SER A CA 1
ATOM 1674 C C . SER A 1 216 ? -40.581 10.120 41.345 1.00 52.78 216 SER A C 1
ATOM 1676 O O . SER A 1 216 ? -40.973 11.200 41.788 1.00 52.78 216 SER A O 1
ATOM 1678 N N . GLY A 1 217 ? -41.088 9.609 40.216 1.00 55.19 217 GLY A N 1
ATOM 1679 C CA . GLY A 1 217 ? -42.124 10.272 39.417 1.00 55.19 217 GLY A CA 1
ATOM 1680 C C . GLY A 1 217 ? -43.522 10.203 40.042 1.00 55.19 217 GLY A C 1
ATOM 1681 O O . GLY A 1 217 ? -44.319 11.130 39.866 1.00 55.19 217 GLY A O 1
ATOM 1682 N N . VAL A 1 218 ? -43.813 9.137 40.795 1.00 60.56 218 VAL A N 1
ATOM 1683 C CA . VAL A 1 218 ? -45.078 8.980 41.530 1.00 60.56 218 VAL A CA 1
ATOM 1684 C C . VAL A 1 218 ? -45.060 9.826 42.806 1.00 60.56 218 VAL A C 1
ATOM 1686 O O . VAL A 1 218 ? -46.031 10.542 43.057 1.00 60.56 218 VAL A O 1
ATOM 1689 N N . GLU A 1 219 ? -43.946 9.867 43.545 1.00 60.91 219 GLU A N 1
ATOM 1690 C CA . GLU A 1 219 ? -43.814 10.745 44.717 1.00 60.91 219 GLU A CA 1
ATOM 1691 C C . GLU A 1 219 ? -43.859 12.238 44.352 1.00 60.91 219 GLU A C 1
ATOM 1693 O O . GLU A 1 219 ? -44.498 13.028 45.052 1.00 60.91 219 GLU A O 1
ATOM 1698 N N . LEU A 1 220 ? -43.249 12.654 43.233 1.00 61.56 220 LEU A N 1
ATOM 1699 C CA . LEU A 1 220 ? -43.328 14.046 42.766 1.00 61.56 220 LEU A CA 1
ATOM 1700 C C . LEU A 1 220 ? -44.734 14.441 42.297 1.00 61.56 220 LEU A C 1
ATOM 1702 O O . LEU A 1 220 ? -45.115 15.604 42.454 1.00 61.56 220 LEU A O 1
ATOM 1706 N N . ARG A 1 221 ? -45.522 13.501 41.755 1.00 66.56 221 ARG A N 1
ATOM 1707 C CA . ARG A 1 221 ? -46.940 13.748 41.441 1.00 66.56 221 ARG A CA 1
ATOM 1708 C C . ARG A 1 221 ? -47.790 13.838 42.707 1.00 66.56 221 ARG A C 1
ATOM 1710 O O . ARG A 1 221 ? -48.525 14.811 42.845 1.00 66.56 221 ARG A O 1
ATOM 1717 N N . GLN A 1 222 ? -47.602 12.937 43.670 1.00 70.56 222 GLN A N 1
ATOM 1718 C CA . GLN A 1 222 ? -48.325 12.987 44.948 1.00 70.56 222 GLN A CA 1
ATOM 1719 C C . GLN A 1 222 ? -47.977 14.228 45.786 1.00 70.56 222 GLN A C 1
ATOM 1721 O O . GLN A 1 222 ? -48.844 14.782 46.462 1.00 70.56 222 GLN A O 1
ATOM 1726 N N . ARG A 1 223 ? -46.730 14.719 45.728 1.00 70.75 223 ARG A N 1
ATOM 1727 C CA . ARG A 1 223 ? -46.349 15.989 46.373 1.00 70.75 223 ARG A CA 1
ATOM 1728 C C . ARG A 1 223 ? -46.958 17.209 45.683 1.00 70.75 223 ARG A C 1
ATOM 1730 O O . ARG A 1 223 ? -47.295 18.165 46.376 1.00 70.75 223 ARG A O 1
ATOM 1737 N N . LYS A 1 224 ? -47.121 17.189 44.356 1.00 74.44 224 LYS A N 1
ATOM 1738 C CA . LYS A 1 224 ? -47.801 18.273 43.628 1.00 74.44 224 LYS A CA 1
ATOM 1739 C C . LYS A 1 224 ? -49.302 18.302 43.907 1.00 74.44 224 LYS A C 1
ATOM 1741 O O . LYS A 1 224 ? -49.824 19.384 44.139 1.00 74.44 224 LYS A O 1
ATOM 1746 N N . GLU A 1 225 ? -49.959 17.146 43.966 1.00 74.69 225 GLU A N 1
ATOM 1747 C CA . GLU A 1 225 ? -51.386 17.067 44.314 1.00 74.69 225 GLU A CA 1
ATOM 1748 C C . GLU A 1 225 ? -51.640 17.535 45.756 1.00 74.69 225 GLU A C 1
ATOM 1750 O O . GLU A 1 225 ? -52.486 18.398 45.975 1.00 74.69 225 GLU A O 1
ATOM 1755 N N . LYS A 1 226 ? -50.821 17.107 46.730 1.00 73.88 226 LYS A N 1
ATOM 1756 C CA . LYS A 1 226 ? -50.944 17.595 48.118 1.00 73.88 226 LYS A CA 1
ATOM 1757 C C . LYS A 1 226 ? -50.675 19.093 48.276 1.00 73.88 226 LYS A C 1
ATOM 1759 O O . LYS A 1 226 ? -51.314 19.725 49.109 1.00 73.88 226 LYS A O 1
ATOM 1764 N N . ALA A 1 227 ? -49.745 19.663 47.508 1.00 73.38 227 ALA A N 1
ATOM 1765 C CA . ALA A 1 227 ? -49.455 21.097 47.566 1.00 73.38 227 ALA A CA 1
ATOM 1766 C C . ALA A 1 227 ? -50.589 21.952 46.968 1.00 73.38 227 ALA A C 1
ATOM 1768 O O . ALA A 1 227 ? -50.792 23.090 47.396 1.00 73.38 227 ALA A O 1
ATOM 1769 N N . GLN A 1 228 ? -51.330 21.409 45.999 1.00 72.19 228 GLN A N 1
ATOM 1770 C CA . GLN A 1 228 ? -52.415 22.110 45.319 1.00 72.19 228 GLN A CA 1
ATOM 1771 C C . GLN A 1 228 ? -53.697 22.147 46.169 1.00 72.19 228 GLN A C 1
ATOM 1773 O O . GLN A 1 228 ? -54.349 23.190 46.221 1.00 72.19 228 GLN A O 1
ATOM 1778 N N . ASP A 1 229 ? -53.981 21.085 46.929 1.00 71.12 229 ASP A N 1
ATOM 1779 C CA . ASP A 1 229 ? -55.108 21.046 47.874 1.00 71.12 229 ASP A CA 1
ATOM 1780 C C . ASP A 1 229 ? -54.898 21.960 49.096 1.00 71.12 229 ASP A C 1
ATOM 1782 O O . ASP A 1 229 ? -55.844 22.563 49.597 1.00 71.12 229 ASP A O 1
ATOM 1786 N N . SER A 1 230 ? -53.654 22.153 49.549 1.00 68.56 230 SER A N 1
ATOM 1787 C CA . SER A 1 230 ? -53.341 23.064 50.665 1.00 68.56 230 SER A CA 1
ATOM 1788 C C . SER A 1 230 ? -53.409 24.560 50.321 1.00 68.56 230 SER A C 1
ATOM 1790 O O . SER A 1 230 ? -53.251 25.388 51.212 1.00 68.56 230 SER A O 1
ATOM 1792 N N . SER A 1 231 ? -53.623 24.925 49.052 1.00 63.97 231 SER A N 1
ATOM 1793 C CA . SER A 1 231 ? -53.710 26.326 48.607 1.00 63.97 231 SER A CA 1
ATOM 1794 C C . SER A 1 231 ? -55.155 26.821 48.411 1.00 63.97 231 SER A C 1
ATOM 1796 O O . SER A 1 231 ? -55.336 27.974 48.015 1.00 63.97 231 SER A O 1
ATOM 1798 N N . GLN A 1 232 ? -56.169 25.975 48.634 1.00 60.78 232 GLN A N 1
ATOM 1799 C CA . GLN A 1 232 ? -57.590 26.302 48.417 1.00 60.78 232 GLN A CA 1
ATOM 1800 C C . GLN A 1 232 ? -58.459 26.323 49.692 1.00 60.78 232 GLN A C 1
ATOM 1802 O O . GLN A 1 232 ? -59.672 26.500 49.580 1.00 60.78 232 GLN A O 1
ATOM 1807 N N . GLY A 1 233 ? -57.871 26.183 50.885 1.00 60.94 233 GLY A N 1
ATOM 1808 C CA . GLY A 1 233 ? -58.550 26.355 52.181 1.00 60.94 233 GLY A CA 1
ATOM 1809 C C . GLY A 1 233 ? -57.956 27.505 52.975 1.00 60.94 233 GLY A C 1
ATOM 1810 O O . GLY A 1 233 ? -58.742 28.208 53.647 1.00 60.94 233 GLY A O 1
#

Radius of gyration: 28.69 Å; chains: 1; bounding box: 79×50×78 Å

Sequence (233 aa):
MVQRFASNMVFMALLLGSDVAVLFSPSNPSEIMRQRLVAGEHGTLDFWAGLFVCISMFLCLCTILATFTAWAIISAVSGENAHCVIRSSIGLHATQLPSRIIVAAIYSFVVWAILFMFILVPLGWAIAIVAVSILVILHIVSTYSALGRLVMYTSAMSNDRIFELRTEETMLPFDLLETLVDKSEEERKAGTPVTEQYRREHVSISRNGALPDLESGVELRQRKEKAQDSSQG

Secondary structure (DSSP, 8-state):
-HHHHHHHHHHHHHHHHHHHHHHT--SHHHHHHHHHHHHT-TTSHHHHHHHHHHHHHHHHHHHHHHHHHHHHHHHHS-HHHHHHHHHSHHHHHHHHHHHHHHHHHHHHHHHHHHHHHHHHS-HHHHHHHHHHHHHHHHHHHHHHHHHHHHHHHTTTTSSS-SS-HHHHHH--HHHHHHHHHHHHHHHHHHT--HHHHHHHHHHHHHHHH----HHHHHHHHHHHHHHHHTT--

Organism: NCBI:txid265563

pLDDT: mean 83.09, std 12.79, range [42.78, 95.62]

Foldseek 3Di:
DLVVLVVLLVVLVVLLVVLVCLCPPPDPLNVVLVVCCVVVVPVDLSVVLNVLSVVLNVLSVVLNVLSVVLSVVLVPDDPVCSVVQCPDPVNVCSNCVSVVSSVVSVVSSLVSVLSVLPVPDPPVVSVVVNVVVVVVVVVVCVVVVVVVLLCLQLLVVAPDDSDDPVVVVPDDPVRVVVSSVVSSVVSVVVVQPSVVSVVVVVVVCCVVVPDPPPPVVVVVVVVVVVVVVVVPD